Protein AF-A0A317W0X5-F1 (afdb_monomer)

Organism: NCBI:txid1450535

InterPro domains:
  IPR019339 CBF1-interacting co-repressor CIR, N-terminal domain [PF10197] (35-68)
  IPR019339 CBF1-interacting co-repressor CIR, N-terminal domain [SM01083] (35-71)
  IPR039875 Leukocyte receptor cluster member 1-like [PTHR22093] (26-297)

Radius of gyration: 48.38 Å; Cα contacts (8 Å, |Δi|>4): 59; chains: 1; bounding box: 95×123×148 Å

Mean predicted aligned error: 22.88 Å

Foldseek 3Di:
DDDDDDDDDDDDDDPDDDPPPPPPVVPPCPLQVDPPNCPHPVNVVVVVVVVVVVVVVVVVVVVVVVVLVVVQVVCVVVVHDRDDDDPDPPPPPPPPPVCPPPPDPPDDDPQDDDDPPADPVRSVVVVVVVVVVVVVVVCVVPVDPPDDPAPQADPVGDGDPDRDDPPDDPDPDPPVVVVVVVVVVVLVCLVVDDDPCCVLDDPDHPPDDHPVCPCVVPPPVVVQVVQADPVRDGDPCPVVVVVVVVLVVDPVSVVVVVVVVVVVVVVVVVVVVVVVVVVVVVVVVVVVVVVVVVVVVD

Solvent-accessible surface area (backbone atoms only — not comparable to full-atom values): 18967 Å² total; per-residue (Å²): 136,81,85,88,87,86,82,87,80,89,79,77,92,75,89,76,89,70,93,72,80,78,72,76,72,69,71,86,65,62,60,75,78,40,92,81,34,68,87,32,67,75,45,45,52,48,52,52,49,52,51,50,52,51,48,52,50,50,52,53,51,49,50,51,50,51,50,55,52,50,51,42,52,51,33,50,75,71,72,43,81,62,76,78,74,77,74,74,76,72,69,74,71,80,68,60,72,76,71,74,71,84,68,70,91,82,70,73,75,71,85,76,77,83,59,94,91,59,52,75,68,57,51,52,54,51,52,52,52,56,51,52,52,51,50,50,54,51,48,61,73,65,46,71,77,93,73,73,94,62,74,59,46,45,101,85,69,48,75,47,91,62,84,71,74,74,79,71,75,84,70,82,78,52,70,66,58,53,51,52,51,49,52,52,50,48,56,50,50,57,72,77,43,96,50,77,77,55,70,66,38,94,95,40,62,87,81,63,75,54,87,85,52,51,72,75,73,49,87,58,61,63,74,65,67,69,38,36,45,101,84,68,49,76,44,84,60,50,61,57,51,51,50,47,54,52,44,69,75,31,68,67,47,50,52,51,51,53,56,50,50,52,52,50,52,52,50,50,52,48,52,52,49,54,51,52,49,52,54,51,50,50,52,53,52,52,49,52,51,51,52,55,56,52,67,73,74,110

Secondary structure (DSSP, 8-state):
---------------------------S-GGGG-TT-TTSHHHHHHHHHHHHHHHHHHHHHHHHHHHHHHHHHHHHHTTPPPPPPPPPP-------------S--SS----PPPPTT--HHHHHHHHHHHHHHHHHHHHHHHS--S-----SB-TTS-B-SS------------HHHHHHHHHHHHHHHHHH---GGGTT-TT--TTSPPGGGGGGTS---HHHHTTB-TTS-B-TTHHHHHHHHHHHH-HHHHHHHHHHHHHHHHHHHHHHHHHHHHHHHHHHHHHHHHHHHHHTT-

Sequence (298 aa):
MTLPSSTCYPGSLTCLVLPGNLLFKMPLHLLGKKSWNVYNTGNIERVRRDEAQAKAREEEEERRMQEVDADRRIQILRGERPSTPPPPPSAPSASQPDRKAYTDDTGRSRKRRRLAGENDTDRDIRVARENAQSALVRREQQAPARSSDAPLHDSTGHIDLFPSEAKHKPVEKNAEAEKEAAEKRRGYEDQYTMRFSNAAGYRQPVGQAPWYSSSQREGIDLESALSKDVWGNEDPLRREREKARMNVNDPLAAMRKGVRQLKAVEQERKRWNDERNRELEALKMTEKRRSSHRSRRS

pLDDT: mean 76.01, std 17.61, range [35.66, 98.06]

Structure (mmCIF, N/CA/C/O backbone):
data_AF-A0A317W0X5-F1
#
_entry.id   AF-A0A317W0X5-F1
#
loop_
_atom_site.group_PDB
_atom_site.id
_atom_site.type_symbol
_atom_site.label_atom_id
_atom_site.label_alt_id
_atom_site.label_comp_id
_atom_site.label_asym_id
_atom_site.label_entity_id
_atom_site.label_seq_id
_atom_site.pdbx_PDB_ins_code
_atom_site.Cartn_x
_atom_site.Cartn_y
_atom_site.Cartn_z
_atom_site.occupancy
_atom_site.B_iso_or_equiv
_atom_site.auth_seq_id
_atom_site.auth_comp_id
_atom_site.auth_asym_id
_atom_site.auth_atom_id
_atom_site.pdbx_PDB_model_num
ATOM 1 N N . MET A 1 1 ? 30.293 85.132 -62.776 1.00 41.59 1 MET A N 1
ATOM 2 C CA . MET A 1 1 ? 29.858 84.933 -61.379 1.00 41.59 1 MET A CA 1
ATOM 3 C C . MET A 1 1 ? 29.507 83.463 -61.211 1.00 41.59 1 MET A C 1
ATOM 5 O O . MET A 1 1 ? 28.833 82.933 -62.080 1.00 41.59 1 MET A O 1
ATOM 9 N N . THR A 1 2 ? 30.037 82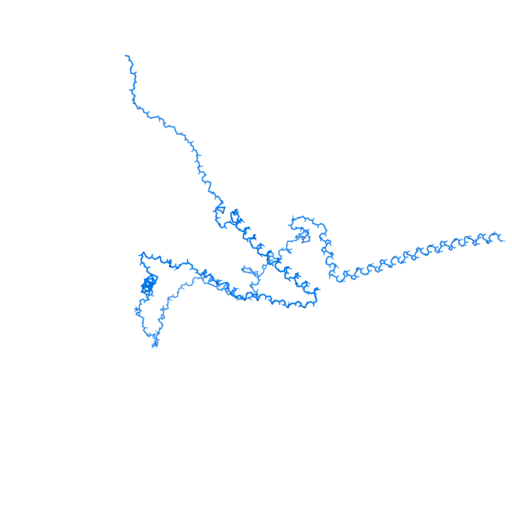.847 -60.149 1.00 40.81 2 THR A N 1
ATOM 10 C CA . THR A 1 2 ? 29.612 81.577 -59.519 1.00 40.81 2 THR A CA 1
ATOM 11 C C . THR A 1 2 ? 29.637 80.272 -60.340 1.00 40.81 2 THR A C 1
ATOM 13 O O . THR A 1 2 ? 28.702 79.947 -61.061 1.00 40.81 2 THR A O 1
ATOM 16 N N . LEU A 1 3 ? 30.683 79.469 -60.092 1.00 42.09 3 LEU A N 1
ATOM 17 C CA . LEU A 1 3 ? 30.584 78.010 -59.844 1.00 42.09 3 LEU A CA 1
ATOM 18 C C . LEU A 1 3 ? 29.619 77.758 -58.647 1.00 42.09 3 LEU A C 1
ATOM 20 O O . LEU A 1 3 ? 29.489 78.713 -57.872 1.00 42.09 3 LEU A O 1
ATOM 24 N N . PRO A 1 4 ? 29.002 76.565 -58.392 1.00 49.66 4 PRO A N 1
ATOM 25 C CA . PRO A 1 4 ? 29.644 75.232 -58.460 1.00 49.66 4 PRO A CA 1
ATOM 26 C C . PRO A 1 4 ? 28.743 73.988 -58.715 1.00 49.66 4 PRO A C 1
ATOM 28 O O . PRO A 1 4 ? 27.544 74.007 -58.475 1.00 49.66 4 PRO A O 1
ATOM 31 N N . SER A 1 5 ? 29.355 72.855 -59.086 1.00 35.66 5 SER A N 1
ATOM 32 C CA . SER A 1 5 ? 28.894 71.468 -58.809 1.00 35.66 5 SER A CA 1
ATOM 33 C C . SER A 1 5 ? 29.780 70.500 -59.604 1.00 35.66 5 SER A C 1
ATOM 35 O O . SER A 1 5 ? 30.094 70.804 -60.745 1.00 35.66 5 SER A O 1
ATOM 37 N N . SER A 1 6 ? 30.200 69.312 -59.184 1.00 44.75 6 SER A N 1
ATOM 38 C CA . SER A 1 6 ? 30.010 68.499 -57.986 1.00 44.75 6 SER A CA 1
ATOM 39 C C . SER A 1 6 ? 30.893 67.268 -58.238 1.00 44.75 6 SER A C 1
ATOM 41 O O . SER A 1 6 ? 30.554 66.496 -59.131 1.00 44.75 6 SER A O 1
ATOM 43 N N . THR A 1 7 ? 31.970 67.045 -57.484 1.00 38.75 7 THR A N 1
ATOM 44 C CA . THR A 1 7 ? 32.651 65.735 -57.448 1.00 38.75 7 THR A CA 1
ATOM 45 C C . THR A 1 7 ? 33.428 65.538 -56.144 1.00 38.75 7 THR A C 1
ATOM 47 O O . THR A 1 7 ? 34.300 66.338 -55.829 1.00 38.75 7 THR A O 1
ATOM 50 N N . CYS A 1 8 ? 33.114 64.416 -55.481 1.00 38.09 8 CYS A N 1
ATOM 51 C CA . CYS A 1 8 ? 33.928 63.586 -54.577 1.00 38.09 8 CYS A CA 1
ATOM 52 C C . CYS A 1 8 ? 34.496 64.213 -53.285 1.00 38.09 8 CYS A C 1
ATOM 54 O O . CYS A 1 8 ? 35.362 65.072 -53.328 1.00 38.09 8 CYS A O 1
ATOM 56 N N . TYR A 1 9 ? 34.104 63.695 -52.113 1.00 39.84 9 TYR A N 1
ATOM 57 C CA . TYR A 1 9 ? 34.775 62.566 -51.439 1.00 39.84 9 TYR A CA 1
ATOM 58 C C . TYR A 1 9 ? 33.931 62.074 -50.235 1.00 39.84 9 TYR A C 1
ATOM 60 O O . TYR A 1 9 ? 33.313 62.890 -49.550 1.00 39.84 9 TYR A O 1
ATOM 68 N N . PRO A 1 10 ? 33.861 60.752 -49.982 1.00 45.16 10 PRO A N 1
ATOM 69 C CA . PRO A 1 10 ? 33.102 60.164 -48.881 1.00 45.16 10 PRO A CA 1
ATOM 70 C C . PRO A 1 10 ? 33.723 60.472 -47.515 1.00 45.16 10 PRO A C 1
ATOM 72 O O . PRO A 1 10 ? 34.940 60.436 -47.330 1.00 45.16 10 PRO A O 1
ATOM 75 N N . GLY A 1 11 ? 32.839 60.771 -46.566 1.00 38.50 11 GLY A N 1
ATOM 76 C CA . GLY A 1 11 ? 33.162 61.183 -45.212 1.00 38.50 11 GLY A CA 1
ATOM 77 C C . GLY A 1 11 ? 33.837 60.111 -44.359 1.00 38.50 11 GLY A C 1
ATOM 78 O O . GLY A 1 11 ? 33.506 58.929 -44.404 1.00 38.50 11 GLY A O 1
ATOM 79 N N . SER A 1 12 ? 34.776 60.612 -43.560 1.00 39.78 12 SER A N 1
ATOM 80 C CA . SER A 1 12 ? 34.982 60.325 -42.138 1.00 39.78 12 SER A CA 1
ATOM 81 C C . SER A 1 12 ? 34.699 58.903 -41.644 1.00 39.78 12 SER A C 1
ATOM 83 O O . SER A 1 12 ? 33.561 58.516 -41.381 1.00 39.78 12 SER A O 1
ATOM 85 N N . LEU A 1 13 ? 35.794 58.209 -41.340 1.00 46.00 13 LEU A N 1
ATOM 86 C CA . LEU A 1 13 ? 35.872 57.171 -40.319 1.00 46.00 13 LEU A CA 1
ATOM 87 C C . LEU A 1 13 ? 35.365 57.718 -38.974 1.00 46.00 13 LEU A C 1
ATOM 89 O O . LEU A 1 13 ? 36.083 58.431 -38.275 1.00 46.00 13 LEU A O 1
ATOM 93 N N . THR A 1 14 ? 34.143 57.363 -38.587 1.00 43.97 14 THR A N 1
ATOM 94 C CA . THR A 1 14 ? 33.711 57.387 -37.188 1.00 43.97 14 THR A CA 1
ATOM 95 C C . THR A 1 14 ? 33.758 55.963 -36.645 1.00 43.97 14 THR A C 1
ATOM 97 O O . THR A 1 14 ? 32.881 55.137 -36.885 1.00 43.97 14 THR A O 1
ATOM 100 N N . CYS A 1 15 ? 34.822 55.669 -35.896 1.00 45.44 15 CYS A N 1
ATOM 101 C CA . CYS A 1 15 ? 34.888 54.512 -35.013 1.00 45.44 15 CYS A CA 1
ATOM 102 C C . CYS A 1 15 ? 33.872 54.695 -33.878 1.00 45.44 15 CYS A C 1
ATOM 104 O O . CYS A 1 15 ? 34.181 55.305 -32.857 1.00 45.44 15 CYS A O 1
ATOM 106 N N . LEU A 1 16 ? 32.663 54.160 -34.047 1.00 42.34 16 LEU A N 1
ATOM 107 C CA . LEU A 1 16 ? 31.755 53.902 -32.934 1.00 42.34 16 LEU A CA 1
ATOM 108 C C . LEU A 1 16 ? 31.897 52.443 -32.512 1.00 42.34 16 LEU A C 1
ATOM 110 O O . LEU A 1 16 ? 31.377 51.518 -33.130 1.00 42.34 16 LEU A O 1
ATOM 114 N N . VAL A 1 17 ? 32.648 52.275 -31.429 1.00 49.56 17 VAL A N 1
ATOM 115 C CA . VAL A 1 17 ? 32.714 51.064 -30.619 1.00 49.56 17 VAL A CA 1
ATOM 116 C C . VAL A 1 17 ? 31.312 50.781 -30.073 1.00 49.56 17 VAL A C 1
ATOM 118 O O . VAL A 1 17 ? 30.825 51.497 -29.202 1.00 49.56 17 VAL A O 1
ATOM 121 N N . LEU A 1 18 ? 30.668 49.726 -30.570 1.00 49.84 18 LEU A N 1
ATOM 122 C CA . LEU A 1 18 ? 29.518 49.100 -29.920 1.00 49.84 18 LEU A CA 1
ATOM 123 C C . LEU A 1 18 ? 29.938 47.702 -29.446 1.00 49.84 18 LEU A C 1
ATOM 125 O O . LEU A 1 18 ? 30.145 46.820 -30.281 1.00 49.84 18 LEU A O 1
ATOM 129 N N . PRO A 1 19 ? 30.053 47.454 -28.128 1.00 52.75 19 PRO A N 1
ATOM 130 C CA . PRO A 1 19 ? 30.243 46.114 -27.595 1.00 52.75 19 PRO A CA 1
ATOM 131 C C . PRO A 1 19 ? 28.882 45.411 -27.567 1.00 52.75 19 PRO A C 1
ATOM 133 O O . PRO A 1 19 ? 28.232 45.279 -26.535 1.00 52.75 19 PRO A O 1
ATOM 136 N N . GLY A 1 20 ? 28.410 45.000 -28.738 1.00 45.34 20 GLY A N 1
ATOM 137 C CA . GLY A 1 20 ? 27.194 44.214 -28.885 1.00 45.34 20 GLY A CA 1
ATOM 138 C C . GLY A 1 20 ? 27.529 42.734 -28.930 1.00 45.34 20 GLY A C 1
ATOM 139 O O . GLY A 1 20 ? 27.444 42.131 -29.994 1.00 45.34 20 GLY A O 1
ATOM 140 N N . ASN A 1 21 ? 27.912 42.145 -27.792 1.00 53.06 21 ASN A N 1
ATOM 141 C CA . ASN A 1 21 ? 27.836 40.696 -27.622 1.00 53.06 21 ASN A CA 1
ATOM 142 C C . ASN A 1 21 ? 26.383 40.292 -27.895 1.00 53.06 21 ASN A C 1
ATOM 144 O O . ASN A 1 21 ? 25.519 40.420 -27.024 1.00 53.06 21 ASN A O 1
ATOM 148 N N . LEU A 1 22 ? 26.105 39.822 -29.113 1.00 53.28 22 LEU A N 1
ATOM 149 C CA . LEU A 1 22 ? 24.917 39.044 -29.414 1.00 53.28 22 LEU A CA 1
ATOM 150 C C . LEU A 1 22 ? 25.026 37.771 -28.578 1.00 53.28 22 LEU A C 1
ATOM 152 O O . LEU A 1 22 ? 25.541 36.746 -29.017 1.00 53.28 22 LEU A O 1
ATOM 156 N N . LEU A 1 23 ? 24.552 37.867 -27.337 1.00 56.53 23 LEU A N 1
ATOM 157 C CA . LEU A 1 23 ? 24.115 36.746 -26.530 1.00 56.53 23 LEU A CA 1
ATOM 158 C C . LEU A 1 23 ? 23.039 36.031 -27.350 1.00 56.53 23 LEU A C 1
ATOM 160 O O . LEU A 1 23 ? 21.841 36.271 -27.196 1.00 56.53 23 LEU A O 1
ATOM 164 N N . PHE A 1 24 ? 23.470 35.126 -28.228 1.00 50.47 24 PHE A N 1
ATOM 165 C CA . PHE A 1 24 ? 22.681 33.966 -28.592 1.00 50.47 24 PHE A CA 1
ATOM 166 C C . PHE A 1 24 ? 22.434 33.246 -27.270 1.00 50.47 24 PHE A C 1
ATOM 168 O O . PHE A 1 24 ? 23.241 32.451 -26.794 1.00 50.47 24 PHE A O 1
ATOM 175 N N . LYS A 1 25 ? 21.338 33.626 -26.611 1.00 57.06 25 LYS A N 1
ATOM 176 C CA . LYS A 1 25 ? 20.810 32.972 -25.428 1.00 57.06 25 LYS A CA 1
ATOM 177 C C . LYS A 1 25 ? 20.451 31.571 -25.895 1.00 57.06 25 LYS A C 1
ATOM 179 O O . LYS A 1 25 ? 19.350 31.349 -26.397 1.00 57.06 25 LYS A O 1
ATOM 184 N N . MET A 1 26 ? 21.420 30.656 -25.838 1.00 62.78 26 MET A N 1
ATOM 185 C CA . MET A 1 26 ? 21.199 29.248 -26.122 1.00 62.78 26 MET A CA 1
ATOM 186 C C . MET A 1 26 ? 19.992 28.852 -25.277 1.00 62.78 26 MET A C 1
ATOM 188 O O . MET A 1 26 ? 20.053 29.016 -24.056 1.00 62.78 26 MET A O 1
ATOM 192 N N . PRO A 1 27 ? 18.859 28.449 -25.878 1.00 64.31 27 PRO A N 1
ATOM 193 C CA . PRO A 1 27 ? 17.682 28.115 -25.102 1.00 64.31 27 PRO A CA 1
ATOM 194 C C . PRO A 1 27 ? 18.041 26.915 -24.227 1.00 64.31 27 PRO A C 1
ATOM 196 O O . PRO A 1 27 ? 18.045 25.782 -24.696 1.00 64.31 27 PRO A O 1
ATOM 199 N N . LEU A 1 28 ? 18.357 27.185 -22.957 1.00 68.81 28 LEU A N 1
ATOM 200 C CA . LEU A 1 28 ? 18.796 26.214 -21.948 1.00 68.81 28 LEU A CA 1
ATOM 201 C C . LEU A 1 28 ? 17.769 25.097 -21.721 1.00 68.81 28 LEU A C 1
ATOM 203 O O . LEU A 1 28 ? 18.095 24.057 -21.161 1.00 68.81 28 LEU A O 1
ATOM 207 N N . HIS A 1 29 ? 16.535 25.272 -22.199 1.00 65.25 29 HIS A N 1
ATOM 208 C CA . HIS A 1 29 ? 15.471 24.294 -22.065 1.00 65.25 29 HIS A CA 1
ATOM 209 C C . HIS A 1 29 ? 15.050 23.714 -23.422 1.00 65.25 29 HIS A C 1
ATOM 211 O O . HIS A 1 29 ? 13.985 24.013 -23.965 1.00 65.25 29 HIS A O 1
ATOM 217 N N . LEU A 1 30 ? 15.898 22.841 -23.976 1.00 79.44 30 LEU A N 1
ATOM 218 C CA . LEU A 1 30 ? 15.584 22.072 -25.187 1.00 79.44 30 LEU A CA 1
ATOM 219 C C . LEU A 1 30 ? 14.401 21.116 -24.982 1.00 79.44 30 LEU A C 1
ATOM 221 O O . LEU A 1 30 ? 13.768 20.709 -25.952 1.00 79.44 30 LEU A O 1
ATOM 225 N N . LEU A 1 31 ? 14.103 20.745 -23.734 1.00 77.81 31 LEU A N 1
ATOM 226 C CA . LEU A 1 31 ? 13.105 19.734 -23.399 1.00 77.81 31 LEU A CA 1
ATOM 227 C C . LEU A 1 31 ? 11.681 20.163 -23.787 1.00 77.81 31 LEU A C 1
ATOM 229 O O . LEU A 1 31 ? 10.915 19.348 -24.287 1.00 77.81 31 LEU A O 1
ATOM 233 N N . GLY A 1 32 ? 11.350 21.454 -23.680 1.00 79.56 32 GLY A N 1
ATOM 234 C CA . GLY A 1 32 ? 10.031 21.981 -24.066 1.00 79.56 32 GLY A CA 1
ATOM 235 C C . GLY A 1 32 ? 9.693 21.818 -25.554 1.00 79.56 32 GLY A C 1
ATOM 236 O O . GLY A 1 32 ? 8.525 21.727 -25.910 1.00 79.56 32 GLY A O 1
ATOM 237 N N . LYS A 1 33 ? 10.708 21.728 -26.423 1.00 82.56 33 LYS A N 1
ATOM 238 C CA . LYS A 1 33 ? 10.541 21.611 -27.883 1.00 82.56 33 LYS A CA 1
ATOM 239 C C . LYS A 1 33 ? 10.516 20.162 -28.375 1.00 82.56 33 LYS A C 1
ATOM 241 O O . LYS A 1 33 ? 10.350 19.924 -29.568 1.00 82.56 33 LYS A O 1
ATOM 246 N N . LYS A 1 34 ? 10.728 19.186 -27.487 1.00 85.62 34 LYS A N 1
ATOM 247 C CA . LYS A 1 34 ? 10.776 17.767 -27.851 1.00 85.62 34 LYS A CA 1
ATOM 248 C C . LYS A 1 34 ? 9.371 17.177 -27.819 1.00 85.62 34 LYS A C 1
ATOM 250 O O . LYS A 1 34 ? 8.634 17.344 -26.853 1.00 85.62 34 LYS A O 1
ATOM 255 N N . SER A 1 35 ? 9.023 16.444 -28.871 1.00 84.12 35 SER A N 1
ATOM 256 C CA . SER A 1 35 ? 7.709 15.815 -29.049 1.00 84.12 35 SER A CA 1
ATOM 257 C C . SER A 1 35 ? 7.411 14.696 -28.051 1.00 84.12 35 SER A C 1
ATOM 259 O O . SER A 1 35 ? 6.250 14.356 -27.871 1.00 84.12 35 SER A O 1
ATOM 261 N N . TRP A 1 36 ? 8.424 14.139 -27.388 1.00 87.88 36 TRP A N 1
ATOM 262 C CA . TRP A 1 36 ? 8.273 13.120 -26.345 1.00 87.88 36 TRP A CA 1
ATOM 263 C C . TRP A 1 36 ? 8.204 13.703 -24.930 1.00 87.88 36 TRP A C 1
ATOM 265 O O . TRP A 1 36 ? 8.010 12.957 -23.976 1.00 87.88 36 TRP A O 1
ATOM 275 N N . ASN A 1 37 ? 8.382 15.019 -24.762 1.00 88.56 37 ASN A N 1
ATOM 276 C CA . ASN A 1 37 ? 8.339 15.621 -23.437 1.00 88.56 37 ASN A CA 1
ATOM 277 C C . ASN A 1 37 ? 6.924 15.511 -22.859 1.00 88.56 37 ASN A C 1
ATOM 279 O O . ASN A 1 37 ? 5.985 16.110 -23.383 1.00 88.56 37 ASN A O 1
ATOM 283 N N . VAL A 1 38 ? 6.794 14.766 -21.766 1.00 90.06 38 VAL A N 1
ATOM 284 C CA . VAL A 1 38 ? 5.533 14.521 -21.055 1.00 90.06 38 VAL A CA 1
ATOM 285 C C . VAL A 1 38 ? 4.865 15.829 -20.630 1.00 90.06 38 VAL A C 1
ATOM 287 O O . VAL A 1 38 ? 3.648 15.939 -20.693 1.00 90.06 38 VAL A O 1
ATOM 290 N N . TYR A 1 39 ? 5.655 16.850 -20.288 1.00 88.12 39 TYR A N 1
ATOM 291 C CA . TYR A 1 39 ? 5.151 18.147 -19.827 1.00 88.12 39 TYR A CA 1
ATOM 292 C C . TYR A 1 39 ? 4.679 19.080 -20.950 1.00 88.12 39 TYR A C 1
ATOM 294 O O . TYR A 1 39 ? 4.259 20.203 -20.682 1.00 88.12 39 TYR A O 1
ATOM 302 N N . ASN A 1 40 ? 4.764 18.660 -22.215 1.00 91.50 40 ASN A N 1
ATOM 303 C CA . ASN A 1 40 ? 4.206 19.433 -23.317 1.00 91.50 40 ASN A CA 1
ATOM 304 C C . ASN A 1 40 ? 2.672 19.353 -23.277 1.00 91.50 40 ASN A C 1
ATOM 306 O O . ASN A 1 40 ? 2.118 18.255 -23.211 1.00 91.50 40 ASN A O 1
ATOM 310 N N . THR A 1 41 ? 1.988 20.494 -23.375 1.00 91.00 41 THR A N 1
ATOM 311 C CA . THR A 1 41 ? 0.518 20.580 -23.350 1.00 91.00 41 THR A CA 1
ATOM 312 C C . THR A 1 41 ? -0.127 19.638 -24.365 1.00 91.00 41 THR A C 1
ATOM 314 O O . THR A 1 41 ? -1.052 18.910 -24.022 1.00 91.00 41 THR A O 1
ATOM 317 N N . GLY A 1 42 ? 0.441 19.533 -25.571 1.00 91.12 42 GLY A N 1
ATOM 318 C CA . GLY A 1 42 ? -0.064 18.625 -26.604 1.00 91.12 42 GLY A CA 1
ATOM 319 C C . GLY A 1 42 ? 0.076 17.133 -26.267 1.00 91.12 42 GLY A C 1
ATOM 320 O O . GLY A 1 42 ? -0.687 16.321 -26.783 1.00 91.12 42 GLY A O 1
ATOM 321 N N . ASN A 1 43 ? 1.019 16.745 -25.404 1.00 90.81 43 ASN A N 1
ATOM 322 C CA . ASN A 1 43 ? 1.135 15.363 -24.925 1.00 90.81 43 ASN A CA 1
ATOM 323 C C . ASN A 1 43 ? 0.189 15.099 -23.755 1.00 90.81 43 ASN A C 1
ATOM 325 O O . ASN A 1 43 ? -0.463 14.060 -23.733 1.00 90.81 43 ASN A O 1
ATOM 329 N N . ILE A 1 44 ? 0.058 16.064 -22.844 1.00 93.06 44 ILE A N 1
ATOM 330 C CA . ILE A 1 44 ? -0.900 16.010 -21.734 1.00 93.06 44 ILE A CA 1
ATOM 331 C C . ILE A 1 44 ? -2.332 15.860 -22.273 1.00 93.06 44 ILE A C 1
ATOM 333 O O . ILE A 1 44 ? -3.098 15.043 -21.774 1.00 93.06 44 ILE A O 1
ATOM 337 N N . GLU A 1 45 ? -2.692 16.582 -23.336 1.00 94.88 45 GLU A N 1
ATOM 338 C CA . GLU A 1 45 ? -4.010 16.474 -23.976 1.00 94.88 45 GLU A CA 1
ATOM 339 C C . GLU A 1 45 ? -4.261 15.115 -24.646 1.00 94.88 45 GLU A C 1
ATOM 341 O O . GLU A 1 45 ? -5.396 14.634 -24.645 1.00 94.88 45 GLU A O 1
ATOM 346 N N . ARG A 1 46 ? -3.226 14.481 -25.214 1.00 94.75 46 ARG A N 1
ATOM 347 C CA . ARG A 1 46 ? -3.338 13.121 -25.771 1.00 94.75 46 ARG A CA 1
ATOM 348 C C . ARG A 1 46 ? -3.583 12.107 -24.668 1.00 94.75 46 ARG A C 1
ATOM 350 O O . ARG A 1 46 ? -4.553 11.369 -24.758 1.00 94.75 46 ARG A O 1
ATOM 357 N N . VAL A 1 47 ? -2.777 12.157 -23.609 1.00 96.19 47 VAL A N 1
ATOM 358 C CA . VAL A 1 47 ? -2.947 11.295 -22.435 1.00 96.19 47 VAL A CA 1
ATOM 359 C C . VAL A 1 47 ? -4.341 11.482 -21.844 1.00 96.19 47 VAL A C 1
ATOM 361 O O . VAL A 1 47 ? -5.050 10.507 -21.659 1.00 96.19 47 VAL A O 1
ATOM 364 N N . ARG A 1 48 ? -4.807 12.725 -21.681 1.00 96.75 48 ARG A N 1
ATOM 365 C CA . ARG A 1 48 ? -6.159 13.007 -21.183 1.00 96.75 48 ARG A CA 1
ATOM 366 C C . ARG A 1 48 ? -7.264 12.461 -22.091 1.00 96.75 48 ARG A C 1
ATOM 368 O O . ARG A 1 48 ? -8.298 12.027 -21.592 1.00 96.75 48 ARG A O 1
ATOM 375 N N . ARG A 1 49 ? -7.089 12.502 -23.417 1.00 96.25 49 ARG A N 1
ATOM 376 C CA . ARG A 1 49 ? -8.041 11.903 -24.368 1.00 96.25 49 ARG A CA 1
ATOM 377 C C . ARG A 1 49 ? -8.044 10.381 -24.242 1.00 96.25 49 ARG A C 1
ATOM 379 O O . ARG A 1 49 ? -9.123 9.800 -24.224 1.00 96.25 49 ARG A O 1
ATOM 386 N N . ASP A 1 50 ? -6.874 9.764 -24.145 1.00 96.81 50 ASP A N 1
ATOM 387 C CA . ASP A 1 50 ? -6.733 8.312 -24.029 1.00 96.81 50 ASP A CA 1
ATOM 388 C C . ASP A 1 50 ? -7.292 7.816 -22.686 1.00 96.81 50 ASP A C 1
ATOM 390 O O . ASP A 1 50 ? -8.050 6.851 -22.654 1.00 96.81 50 ASP A O 1
ATOM 394 N N . GLU A 1 51 ? -7.022 8.536 -21.594 1.00 95.44 51 GLU A N 1
ATOM 395 C CA . GLU A 1 51 ? -7.606 8.307 -20.269 1.00 95.44 51 GLU A CA 1
ATOM 396 C C . GLU A 1 51 ? -9.127 8.478 -20.287 1.00 95.44 51 GLU A C 1
ATOM 398 O O . GLU A 1 51 ? -9.842 7.637 -19.753 1.00 95.44 51 GLU A O 1
ATOM 403 N N . ALA A 1 52 ? -9.650 9.524 -20.936 1.00 96.00 52 ALA A N 1
ATOM 404 C CA . ALA A 1 52 ? -11.092 9.723 -21.063 1.00 96.00 52 ALA A CA 1
ATOM 405 C C . ALA A 1 52 ? -11.760 8.617 -21.895 1.00 96.00 52 ALA A C 1
ATOM 407 O O . ALA A 1 52 ? -12.859 8.182 -21.563 1.00 96.00 52 ALA A O 1
ATOM 408 N N . GLN A 1 53 ? -11.104 8.137 -22.955 1.00 94.25 53 GLN A N 1
ATOM 409 C CA . GLN A 1 53 ? -11.592 7.008 -23.750 1.00 94.25 53 GLN A CA 1
ATOM 410 C C . GLN A 1 53 ? -11.542 5.693 -22.972 1.00 94.25 53 GLN A C 1
ATOM 412 O O . GLN A 1 53 ? -12.478 4.902 -23.067 1.00 94.25 53 GLN A O 1
ATOM 417 N N . ALA A 1 54 ? -10.476 5.456 -22.207 1.00 93.56 54 ALA A N 1
ATOM 418 C CA . ALA A 1 54 ? -10.361 4.289 -21.341 1.00 93.56 54 ALA A CA 1
ATOM 419 C C . ALA A 1 54 ? -11.453 4.305 -20.265 1.00 93.56 54 ALA A C 1
ATOM 421 O O . ALA A 1 54 ? -12.180 3.327 -20.119 1.00 93.56 54 ALA A O 1
ATOM 422 N N . LYS A 1 55 ? -11.644 5.453 -19.609 1.00 94.38 55 LYS A N 1
ATOM 423 C CA . LYS A 1 55 ? -12.675 5.638 -18.591 1.00 94.38 55 LYS A CA 1
ATOM 424 C C . LYS A 1 55 ? -14.089 5.469 -19.149 1.00 94.38 55 LYS A C 1
ATOM 426 O O . LYS A 1 55 ? -14.905 4.812 -18.524 1.00 94.38 55 LYS A O 1
ATOM 431 N N . ALA A 1 56 ? -14.381 6.006 -20.336 1.00 94.88 56 ALA A N 1
ATOM 432 C CA . ALA A 1 56 ? -15.693 5.839 -20.964 1.00 94.88 56 ALA A CA 1
ATOM 433 C C . ALA A 1 56 ? -16.015 4.362 -21.259 1.00 94.88 56 ALA A C 1
ATOM 435 O O . ALA A 1 56 ? -17.150 3.932 -21.077 1.00 94.88 56 ALA A O 1
ATOM 436 N N . ARG A 1 57 ? -15.017 3.572 -21.676 1.00 92.88 57 ARG A N 1
ATOM 437 C CA . ARG A 1 57 ? -15.183 2.124 -21.888 1.00 92.88 57 ARG A CA 1
ATOM 438 C C . ARG A 1 57 ? -15.431 1.382 -20.579 1.00 92.88 57 ARG A C 1
ATOM 440 O O . ARG A 1 57 ? -16.319 0.541 -20.530 1.00 92.88 57 ARG A O 1
ATOM 447 N N . GLU A 1 58 ? -14.679 1.717 -19.535 1.00 90.25 58 GLU A N 1
ATOM 448 C CA . GLU A 1 58 ? -14.859 1.137 -18.202 1.00 90.25 58 GLU A CA 1
ATOM 449 C C . GLU A 1 58 ? -16.246 1.474 -17.631 1.00 90.25 58 GLU A C 1
ATOM 451 O O . GLU A 1 58 ? -16.951 0.580 -17.178 1.00 90.25 58 GLU A O 1
ATOM 456 N N . GLU A 1 59 ? -16.705 2.724 -17.759 1.00 93.00 59 GLU A N 1
ATOM 457 C CA . GLU A 1 59 ? -18.053 3.140 -17.348 1.00 93.00 59 GLU A CA 1
ATOM 458 C C . GLU A 1 59 ? -19.152 2.385 -18.131 1.00 93.00 59 GLU A C 1
ATOM 460 O O . GLU A 1 59 ? -20.157 1.972 -17.552 1.00 93.00 59 GLU A O 1
ATOM 465 N N . GLU A 1 60 ? -18.984 2.153 -19.438 1.00 93.25 60 GLU A N 1
ATOM 466 C CA . GLU A 1 60 ? -19.913 1.324 -20.225 1.00 93.25 60 GLU A CA 1
ATOM 467 C C . GLU A 1 60 ? -19.932 -0.143 -19.762 1.00 93.25 60 GLU A C 1
ATOM 469 O O . GLU A 1 60 ? -21.003 -0.752 -19.684 1.00 93.25 60 GLU A O 1
ATOM 474 N N . GLU A 1 61 ? -18.773 -0.716 -19.434 1.00 92.31 61 GLU A N 1
ATOM 475 C CA . GLU A 1 61 ? -18.655 -2.075 -18.898 1.00 92.31 61 GLU A CA 1
ATOM 476 C C . GLU A 1 61 ? -19.273 -2.191 -17.498 1.00 92.31 61 GLU A C 1
ATOM 478 O O . GLU A 1 61 ? -20.025 -3.132 -17.237 1.00 92.31 61 GLU A O 1
ATOM 483 N N . GLU A 1 62 ? -19.047 -1.211 -16.621 1.00 92.50 62 GLU A N 1
ATOM 484 C CA . GLU A 1 62 ? -19.675 -1.134 -15.301 1.00 92.50 62 GLU A CA 1
ATOM 485 C C . GLU A 1 62 ? -21.194 -1.044 -15.398 1.00 92.50 62 GLU A C 1
ATOM 487 O O . GLU A 1 62 ? -21.899 -1.743 -14.668 1.00 92.50 62 GLU A O 1
ATOM 492 N N . ARG A 1 63 ? -21.719 -0.232 -16.323 1.00 95.50 63 ARG A N 1
ATOM 493 C CA . ARG A 1 63 ? -23.166 -0.152 -16.563 1.00 95.50 63 ARG A CA 1
ATOM 494 C C . ARG A 1 63 ? -23.732 -1.496 -17.005 1.00 95.50 63 ARG A C 1
ATOM 496 O O . ARG A 1 63 ? -24.747 -1.923 -16.462 1.00 95.50 63 ARG A O 1
ATOM 503 N N . ARG A 1 64 ? -23.044 -2.206 -17.905 1.00 93.75 64 ARG A N 1
ATOM 504 C CA . ARG A 1 64 ? -23.438 -3.565 -18.315 1.00 93.75 64 ARG A CA 1
ATOM 505 C C . ARG A 1 64 ? -23.411 -4.549 -17.146 1.00 93.75 64 ARG A C 1
ATOM 507 O O . ARG A 1 64 ? -24.330 -5.349 -17.010 1.00 93.75 64 ARG A O 1
ATOM 514 N N . MET A 1 65 ? -22.392 -4.493 -16.289 1.00 87.19 65 MET A N 1
ATOM 515 C CA . MET A 1 65 ? -22.317 -5.352 -15.100 1.00 87.19 65 MET A CA 1
ATOM 516 C C . MET A 1 65 ? -23.460 -5.062 -14.120 1.00 87.19 65 MET A C 1
ATOM 518 O O . MET A 1 65 ? -24.080 -5.995 -13.611 1.00 87.19 65 MET A O 1
ATOM 522 N N . GLN A 1 66 ? -23.788 -3.785 -13.904 1.00 94.19 66 GLN A N 1
ATOM 523 C CA . GLN A 1 66 ? -24.907 -3.378 -13.054 1.00 94.19 66 GLN A CA 1
ATOM 524 C C . GLN A 1 66 ? -26.256 -3.844 -13.608 1.00 94.19 66 GLN A C 1
ATOM 526 O O . GLN A 1 66 ? -27.093 -4.297 -12.831 1.00 94.19 66 GLN A O 1
ATOM 531 N N . GLU A 1 67 ? -26.467 -3.763 -14.924 1.00 94.50 67 GLU A N 1
ATOM 532 C CA . GLU A 1 67 ? -27.676 -4.268 -15.588 1.00 94.50 67 GLU A CA 1
ATOM 533 C C . GLU A 1 67 ? -27.815 -5.785 -15.406 1.00 94.50 67 GLU A C 1
ATOM 535 O O . GLU A 1 67 ? -28.860 -6.253 -14.963 1.00 94.50 67 GLU A O 1
ATOM 540 N N . VAL A 1 68 ? -26.740 -6.549 -15.623 1.00 92.88 68 VAL A N 1
ATOM 541 C CA . VAL A 1 68 ? -26.733 -8.008 -15.411 1.00 92.88 68 VAL A CA 1
ATOM 542 C C . VAL A 1 68 ? -27.033 -8.372 -13.952 1.00 92.88 68 VAL A C 1
ATOM 544 O O . VAL A 1 68 ? -27.802 -9.300 -13.680 1.00 92.88 68 VAL A O 1
ATOM 547 N N . ASP A 1 69 ? -26.456 -7.643 -12.997 1.00 91.19 69 ASP A N 1
ATOM 548 C CA . ASP A 1 69 ? -26.721 -7.856 -11.574 1.00 91.19 69 ASP A CA 1
ATOM 549 C C . ASP A 1 69 ? -28.146 -7.442 -11.179 1.00 91.19 69 ASP A C 1
ATOM 551 O O . ASP A 1 69 ? -28.778 -8.111 -10.353 1.00 91.19 69 ASP A O 1
ATOM 555 N N . ALA A 1 70 ? -28.678 -6.368 -11.766 1.00 93.19 70 ALA A N 1
ATOM 556 C CA . ALA A 1 70 ? -30.060 -5.943 -11.575 1.00 93.19 70 ALA A CA 1
ATOM 557 C C . ALA A 1 70 ? -31.037 -6.994 -12.119 1.00 93.19 70 ALA A C 1
ATOM 559 O O . ALA A 1 70 ? -31.947 -7.406 -11.398 1.00 93.19 70 ALA A O 1
ATOM 560 N N . ASP A 1 71 ? -30.801 -7.507 -13.324 1.00 92.00 71 ASP A N 1
ATOM 561 C CA . ASP A 1 71 ? -31.600 -8.572 -13.930 1.00 92.00 71 ASP A CA 1
ATOM 562 C C . ASP A 1 71 ? -31.560 -9.850 -13.094 1.00 92.00 71 ASP A C 1
ATOM 564 O O . ASP A 1 71 ? -32.599 -10.466 -12.837 1.00 92.00 71 ASP A O 1
ATOM 568 N N . ARG A 1 72 ? -30.383 -10.215 -12.574 1.00 88.94 72 ARG A N 1
ATOM 569 C CA . ARG A 1 72 ? -30.242 -11.337 -11.638 1.00 88.94 72 ARG A CA 1
ATOM 570 C C . ARG A 1 72 ? -31.086 -11.128 -10.381 1.00 88.94 72 ARG A C 1
ATOM 572 O O . ARG A 1 72 ? -31.746 -12.062 -9.926 1.00 88.94 72 ARG A O 1
ATOM 579 N N . ARG A 1 73 ? -31.078 -9.922 -9.804 1.00 91.25 73 ARG A N 1
ATOM 580 C CA . ARG A 1 73 ? -31.906 -9.596 -8.629 1.00 91.25 73 ARG A CA 1
ATOM 581 C C . ARG A 1 73 ? -33.393 -9.706 -8.953 1.00 91.25 73 ARG A C 1
ATOM 583 O O . ARG A 1 73 ? -34.142 -10.255 -8.150 1.00 91.25 73 ARG A O 1
ATOM 590 N N . ILE A 1 74 ? -33.810 -9.247 -10.130 1.00 93.44 74 ILE A N 1
ATOM 591 C CA . ILE A 1 74 ? -35.197 -9.360 -10.586 1.00 93.44 74 ILE A CA 1
ATOM 592 C C . ILE A 1 74 ? -35.598 -10.836 -10.766 1.00 93.44 74 ILE A C 1
ATOM 594 O O . ILE A 1 74 ? -36.688 -11.208 -10.340 1.00 93.44 74 ILE A O 1
ATOM 598 N N . GLN A 1 75 ? -34.736 -11.691 -11.330 1.00 91.31 75 GLN A N 1
ATOM 599 C CA . GLN A 1 75 ? -34.998 -13.135 -11.473 1.00 91.31 75 GLN A CA 1
ATOM 600 C C . GLN A 1 75 ? -35.213 -13.821 -10.117 1.00 91.31 75 GLN A C 1
ATOM 602 O O . GLN A 1 75 ? -36.187 -14.553 -9.947 1.00 91.31 75 GLN A O 1
ATOM 607 N N . ILE A 1 76 ? -34.369 -13.510 -9.125 1.00 89.50 76 ILE A N 1
ATOM 608 C CA . ILE A 1 76 ? -34.521 -14.027 -7.755 1.00 89.50 76 ILE A CA 1
ATOM 609 C C . ILE A 1 76 ? -35.866 -13.591 -7.161 1.00 89.50 76 ILE A C 1
ATOM 611 O O . ILE A 1 76 ? -36.578 -14.409 -6.581 1.00 89.50 76 ILE A O 1
ATOM 615 N N . LEU A 1 77 ? -36.240 -12.316 -7.328 1.00 91.81 77 LEU A N 1
ATOM 616 C CA . LEU A 1 77 ? -37.524 -11.793 -6.846 1.00 91.81 77 LEU A CA 1
ATOM 617 C C . LEU A 1 77 ? -38.730 -12.428 -7.551 1.00 91.81 77 LEU A C 1
ATOM 619 O O . LEU A 1 77 ? -39.790 -12.552 -6.944 1.00 91.81 77 LEU A O 1
ATOM 623 N N . ARG A 1 78 ? -38.574 -12.859 -8.807 1.00 92.75 78 ARG A N 1
ATOM 624 C CA . ARG A 1 78 ? -39.593 -13.607 -9.560 1.00 92.75 78 ARG A CA 1
ATOM 625 C C . ARG A 1 78 ? -39.682 -15.087 -9.169 1.00 92.75 78 ARG A C 1
ATOM 627 O O . ARG A 1 78 ? -40.553 -15.784 -9.676 1.00 92.75 78 ARG A O 1
ATOM 634 N N . GLY A 1 79 ? -38.826 -15.568 -8.264 1.00 89.38 79 GLY A N 1
ATOM 635 C CA . GLY A 1 79 ? -38.785 -16.973 -7.849 1.00 89.38 79 GLY A CA 1
ATOM 636 C C . GLY A 1 79 ? -38.082 -17.897 -8.848 1.00 89.38 79 GLY A C 1
ATOM 637 O O . GLY A 1 79 ? -38.124 -19.115 -8.685 1.00 89.38 79 GLY A O 1
ATOM 638 N N . GLU A 1 80 ? -37.416 -17.341 -9.863 1.00 88.31 80 GLU A N 1
ATOM 639 C CA . GLU A 1 80 ? -36.595 -18.094 -10.809 1.00 88.31 80 GLU A CA 1
ATOM 640 C C . GLU A 1 80 ? -35.179 -18.281 -10.242 1.00 88.31 80 GLU A C 1
ATOM 642 O O . GLU A 1 80 ? -34.600 -17.377 -9.632 1.00 88.31 80 GLU A O 1
ATOM 647 N N . ARG A 1 81 ? -34.587 -19.467 -10.435 1.00 82.62 81 ARG A N 1
ATOM 648 C CA . ARG A 1 81 ? -33.192 -19.710 -10.045 1.00 82.62 81 ARG A CA 1
ATOM 649 C C . ARG A 1 81 ? -32.278 -18.993 -11.048 1.00 82.62 81 ARG A C 1
ATOM 651 O O . ARG A 1 81 ? -32.287 -19.389 -12.214 1.00 82.62 81 ARG A O 1
ATOM 658 N N . PRO A 1 82 ? -31.465 -18.004 -10.630 1.00 78.38 82 PRO A N 1
ATOM 659 C CA . PRO A 1 82 ? -30.603 -17.283 -11.558 1.00 78.38 82 PRO A CA 1
ATOM 660 C C . PRO A 1 82 ? -29.602 -18.243 -12.205 1.00 78.38 82 PRO A C 1
ATOM 662 O O . PRO A 1 82 ? -29.028 -19.103 -11.526 1.00 78.38 82 PRO A O 1
ATOM 665 N N . SER A 1 83 ? -29.386 -18.098 -13.515 1.00 74.19 83 SER A N 1
ATOM 666 C CA . SER A 1 83 ? -28.393 -18.896 -14.237 1.00 74.19 83 SER A CA 1
ATOM 667 C C . SER A 1 83 ? -27.009 -18.691 -13.620 1.00 74.19 83 SER A C 1
ATOM 669 O O . SER A 1 83 ? -26.612 -17.549 -13.361 1.00 74.19 83 SER A O 1
ATOM 671 N N . THR A 1 84 ? -26.272 -19.783 -13.397 1.00 74.50 84 THR A N 1
ATOM 672 C CA . THR A 1 84 ? -24.886 -19.741 -12.911 1.00 74.50 84 THR A CA 1
ATOM 673 C C . THR A 1 84 ? -24.088 -18.742 -13.753 1.00 74.50 84 THR A C 1
ATOM 675 O O . THR A 1 84 ? -24.164 -18.832 -14.982 1.00 74.50 84 THR A O 1
ATOM 678 N N . PRO A 1 85 ? -23.366 -17.780 -13.141 1.00 69.94 85 PRO A N 1
ATOM 679 C CA . PRO A 1 85 ? -22.560 -16.837 -13.903 1.00 69.94 85 PRO A CA 1
ATOM 680 C C . PRO A 1 85 ? -21.647 -17.594 -14.868 1.00 69.94 85 PRO A C 1
ATOM 682 O O . PRO A 1 85 ? -21.092 -18.627 -14.469 1.00 69.94 85 PRO A O 1
ATOM 685 N N . PRO A 1 86 ? -21.463 -17.097 -16.106 1.00 66.56 86 PRO A N 1
ATOM 686 C CA . PRO A 1 86 ? -20.388 -17.605 -16.936 1.00 66.56 86 PRO A CA 1
ATOM 687 C C . PRO A 1 86 ? -19.089 -17.504 -16.122 1.00 66.56 86 PRO A C 1
ATOM 689 O O . PRO A 1 86 ? -18.906 -16.515 -15.399 1.00 66.56 86 PRO A O 1
ATOM 692 N N . PRO A 1 87 ? -18.220 -18.531 -16.164 1.00 69.50 87 PRO A N 1
ATOM 693 C CA . PRO A 1 87 ? -16.934 -18.457 -15.487 1.00 69.50 87 PRO A CA 1
ATOM 694 C C . PRO A 1 87 ? -16.236 -17.160 -15.915 1.00 69.50 87 PRO A C 1
ATOM 696 O O . PRO A 1 87 ? -16.421 -16.743 -17.067 1.00 69.50 87 PRO A O 1
ATOM 699 N N . PRO A 1 88 ? -15.473 -16.505 -15.014 1.00 68.25 88 PRO A N 1
ATOM 700 C CA . PRO A 1 88 ? -14.725 -15.309 -15.382 1.00 68.25 88 PRO A CA 1
ATOM 701 C C . PRO A 1 88 ? -13.989 -15.606 -16.689 1.00 68.25 88 PRO A C 1
ATOM 703 O O . PRO A 1 88 ? -13.476 -16.730 -16.815 1.00 68.25 88 PRO A O 1
ATOM 706 N N . PRO A 1 89 ? -13.982 -14.672 -17.668 1.00 62.00 89 PRO A N 1
ATOM 707 C CA . PRO A 1 89 ? -13.251 -14.892 -18.906 1.00 62.00 89 PRO A CA 1
ATOM 708 C C . PRO A 1 89 ? -11.871 -15.356 -18.480 1.00 62.00 89 PRO A C 1
ATOM 710 O O . PRO A 1 89 ? -11.239 -14.680 -17.665 1.00 62.00 89 PRO A O 1
ATOM 713 N N . SER A 1 90 ? -11.493 -1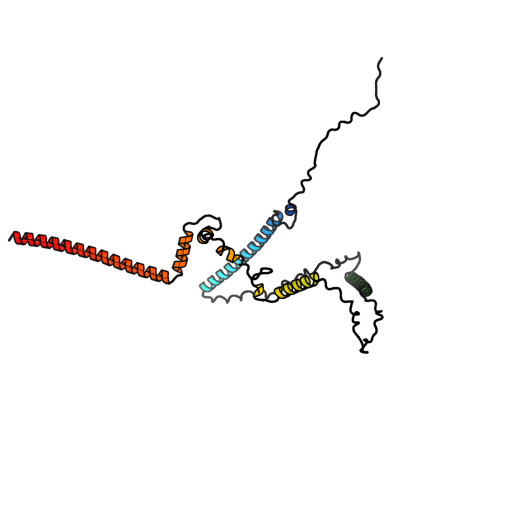6.573 -18.895 1.00 53.16 90 SER A N 1
ATOM 714 C CA . SER A 1 90 ? -10.225 -17.170 -18.500 1.00 53.16 90 SER A CA 1
ATOM 715 C C . SER A 1 90 ? -9.189 -16.092 -18.734 1.00 53.16 90 SER A C 1
ATOM 717 O O . SER A 1 90 ? -9.054 -15.664 -19.884 1.00 53.16 90 SER A O 1
ATOM 719 N N . ALA A 1 91 ? -8.604 -15.572 -17.638 1.00 50.19 91 ALA A N 1
ATOM 720 C CA . ALA A 1 91 ? -7.640 -14.476 -17.677 1.00 50.19 91 ALA A CA 1
ATOM 721 C C . ALA A 1 91 ? -6.768 -14.765 -18.878 1.00 50.19 91 ALA A C 1
ATOM 723 O O . ALA A 1 91 ? -6.308 -15.912 -18.904 1.00 50.19 91 ALA A O 1
ATOM 724 N N . PRO A 1 92 ? -6.684 -13.860 -19.883 1.00 47.94 92 PRO A N 1
ATOM 725 C CA . PRO A 1 92 ? -6.161 -14.202 -21.193 1.00 47.94 92 PRO A CA 1
ATOM 726 C C . PRO A 1 92 ? -4.899 -14.981 -20.917 1.00 47.94 92 PRO A C 1
ATOM 728 O O . PRO A 1 92 ? -3.943 -14.418 -20.374 1.00 47.94 92 PRO A O 1
ATOM 731 N N . SER A 1 93 ? -4.969 -16.308 -21.133 1.00 41.72 93 SER A N 1
ATOM 732 C CA . SER A 1 93 ? -3.813 -17.182 -21.005 1.00 41.72 93 SER A CA 1
ATOM 733 C C . SER A 1 93 ? -2.775 -16.405 -21.749 1.00 41.72 93 SER A C 1
ATOM 735 O O . SER A 1 93 ? -3.115 -16.024 -22.867 1.00 41.72 93 SER A O 1
ATOM 737 N N . ALA A 1 94 ? -1.671 -16.030 -21.103 1.00 40.84 94 ALA A N 1
ATOM 738 C CA . ALA A 1 94 ? -0.693 -15.126 -21.671 1.00 40.84 94 ALA A CA 1
ATOM 739 C C . ALA A 1 94 ? -0.183 -15.721 -22.993 1.00 40.84 94 ALA A C 1
ATOM 741 O O . ALA A 1 94 ? 0.906 -16.278 -23.074 1.00 40.84 94 ALA A O 1
ATOM 742 N N . SER A 1 95 ? -0.978 -15.587 -24.055 1.00 40.81 95 SER A N 1
ATOM 743 C CA . SER A 1 95 ? -0.585 -15.324 -25.400 1.00 40.81 95 SER A CA 1
ATOM 744 C C . SER A 1 95 ? 0.173 -14.049 -25.178 1.00 40.81 95 SER A C 1
ATOM 746 O O . SER A 1 95 ? -0.407 -12.962 -25.074 1.00 40.81 95 SER A O 1
ATOM 748 N N . GLN A 1 96 ? 1.463 -14.268 -24.893 1.00 41.06 96 GLN A N 1
ATOM 749 C CA . GLN A 1 96 ? 2.556 -13.351 -25.104 1.00 41.06 96 GLN A CA 1
ATOM 750 C C . GLN A 1 96 ? 1.999 -12.286 -26.030 1.00 41.06 96 GLN A C 1
ATOM 752 O O . GLN A 1 96 ? 1.594 -12.684 -27.129 1.00 41.06 96 GLN A O 1
ATOM 757 N N . PRO A 1 97 ? 1.843 -11.017 -25.595 1.00 43.00 97 PRO A N 1
ATOM 758 C CA . PRO A 1 97 ? 1.472 -9.983 -26.545 1.00 43.00 97 PRO A CA 1
ATOM 759 C C . PRO A 1 97 ? 2.415 -10.220 -27.699 1.00 43.00 97 PRO A C 1
ATOM 761 O O . PRO A 1 97 ? 3.621 -10.232 -27.429 1.00 43.00 97 PRO A O 1
ATOM 764 N N . ASP A 1 98 ? 1.860 -10.592 -28.867 1.00 43.50 98 ASP A N 1
ATOM 765 C CA . ASP A 1 98 ? 2.624 -10.976 -30.046 1.00 43.50 98 ASP A CA 1
ATOM 766 C C . ASP A 1 98 ? 3.761 -9.998 -30.045 1.00 43.50 98 ASP A C 1
ATOM 768 O O . ASP A 1 98 ? 3.497 -8.788 -30.110 1.00 43.50 98 ASP A O 1
ATOM 772 N N . ARG A 1 99 ? 4.965 -10.495 -29.716 1.00 45.50 99 ARG A N 1
ATOM 773 C CA . ARG A 1 99 ? 6.111 -9.634 -29.485 1.00 45.50 99 ARG A CA 1
ATOM 774 C C . ARG A 1 99 ? 6.295 -9.051 -30.858 1.00 45.50 99 ARG A C 1
ATOM 776 O O . ARG A 1 99 ? 6.919 -9.680 -31.707 1.00 45.50 99 ARG A O 1
ATOM 783 N N . LYS A 1 100 ? 5.671 -7.894 -31.101 1.00 44.91 100 LYS A N 1
ATOM 784 C CA . LYS A 1 100 ? 5.946 -7.029 -32.221 1.00 44.91 100 LYS A CA 1
ATOM 785 C C . LYS A 1 100 ? 7.421 -6.876 -32.069 1.00 44.91 100 LYS A C 1
ATOM 787 O O . LYS A 1 100 ? 7.884 -6.312 -31.077 1.00 44.91 100 LYS A O 1
ATOM 792 N N . ALA A 1 101 ? 8.103 -7.586 -32.947 1.00 43.84 101 ALA A N 1
ATOM 793 C CA . ALA A 1 101 ? 9.503 -7.827 -32.855 1.00 43.84 101 ALA A CA 1
ATOM 794 C C . ALA A 1 101 ? 10.124 -6.451 -33.044 1.00 43.84 101 ALA A C 1
ATOM 796 O O . ALA A 1 101 ? 10.397 -6.010 -34.151 1.00 43.84 101 ALA A O 1
ATOM 797 N N . TYR A 1 102 ? 10.320 -5.758 -31.927 1.00 42.69 102 TYR A N 1
ATOM 798 C CA . TYR A 1 102 ? 11.273 -4.680 -31.768 1.00 42.69 102 TYR A CA 1
ATOM 799 C C . TYR A 1 102 ? 12.671 -5.314 -31.668 1.00 42.69 102 TYR A C 1
ATOM 801 O O . TYR A 1 102 ? 13.527 -4.903 -30.894 1.00 42.69 102 TYR A O 1
ATOM 809 N N . THR A 1 103 ? 12.874 -6.397 -32.424 1.00 43.50 103 THR A N 1
ATOM 810 C CA . THR A 1 103 ? 14.165 -6.905 -32.827 1.00 43.50 103 THR A CA 1
ATOM 811 C C . THR A 1 103 ? 14.623 -5.954 -33.914 1.00 43.50 103 THR A C 1
ATOM 813 O O . THR A 1 103 ? 14.225 -6.079 -35.069 1.00 43.50 103 THR A O 1
ATOM 816 N N . ASP A 1 104 ? 15.383 -4.958 -33.484 1.00 41.00 104 ASP A N 1
ATOM 817 C CA . ASP A 1 104 ? 16.504 -4.439 -34.250 1.00 41.00 104 ASP A CA 1
ATOM 818 C C . ASP A 1 104 ? 16.180 -4.122 -35.725 1.00 41.00 104 ASP A C 1
ATOM 820 O O . ASP A 1 104 ? 16.540 -4.836 -36.663 1.00 41.00 104 ASP A O 1
ATOM 824 N N . ASP A 1 105 ? 15.465 -3.014 -35.929 1.00 45.94 105 ASP A N 1
ATOM 825 C CA . ASP A 1 105 ? 15.326 -2.350 -37.228 1.00 45.94 105 ASP A CA 1
ATOM 826 C C . ASP A 1 105 ? 16.642 -1.646 -37.607 1.00 45.94 105 ASP A C 1
ATOM 828 O O . ASP A 1 105 ? 16.711 -0.431 -37.771 1.00 45.94 105 ASP A O 1
ATOM 832 N N . THR A 1 106 ? 17.725 -2.412 -37.718 1.00 47.22 106 THR A N 1
ATOM 833 C CA . THR A 1 106 ? 19.017 -1.941 -38.244 1.00 47.22 106 THR A CA 1
ATOM 834 C C . THR A 1 106 ? 19.443 -2.726 -39.485 1.00 47.22 106 THR A C 1
ATOM 836 O O . THR A 1 106 ? 20.613 -2.764 -39.856 1.00 47.22 106 THR A O 1
ATOM 839 N N . GLY A 1 107 ? 18.482 -3.326 -40.197 1.00 52.47 107 GLY A N 1
ATOM 840 C CA . GLY A 1 107 ? 18.787 -4.059 -41.429 1.00 52.47 107 GLY A CA 1
ATOM 841 C C . GLY A 1 107 ? 17.602 -4.512 -42.274 1.00 52.47 107 GLY A C 1
ATOM 842 O O . GLY A 1 107 ? 17.802 -5.248 -43.244 1.00 52.47 107 GLY A O 1
ATOM 843 N N . ARG A 1 108 ? 16.363 -4.101 -41.969 1.00 52.47 108 ARG A N 1
ATOM 844 C CA . ARG A 1 108 ? 15.215 -4.484 -42.795 1.00 52.47 108 ARG A CA 1
ATOM 845 C C . ARG A 1 108 ? 15.213 -3.654 -44.074 1.00 52.47 108 ARG A C 1
ATOM 847 O O . ARG A 1 108 ? 14.637 -2.572 -44.131 1.00 52.47 108 ARG A O 1
ATOM 854 N N . SER A 1 109 ? 15.888 -4.178 -45.099 1.00 55.94 109 SER A N 1
ATOM 855 C CA . SER A 1 109 ? 15.816 -3.736 -46.497 1.00 55.94 109 SER A CA 1
ATOM 856 C C . SER A 1 109 ? 14.421 -3.177 -46.794 1.00 55.94 109 SER A C 1
ATOM 858 O O . SER A 1 109 ? 13.426 -3.910 -46.760 1.00 55.94 109 SER A O 1
ATOM 860 N N . ARG A 1 110 ? 14.336 -1.850 -46.974 1.00 66.38 110 ARG A N 1
ATOM 861 C CA . ARG A 1 110 ? 13.075 -1.137 -47.213 1.00 66.38 110 ARG A CA 1
ATOM 862 C C . ARG A 1 110 ? 12.325 -1.869 -48.320 1.00 66.38 110 ARG A C 1
ATOM 864 O O . ARG A 1 110 ? 12.892 -2.088 -49.389 1.00 66.38 110 ARG A O 1
A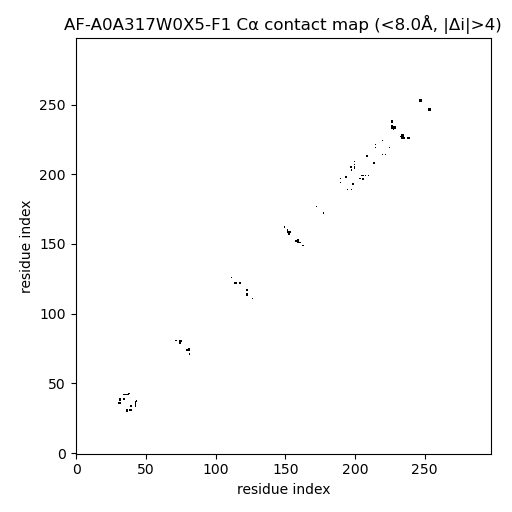TOM 871 N N . LYS A 1 111 ? 11.063 -2.241 -48.074 1.00 67.12 111 LYS A N 1
ATOM 872 C CA . LYS A 1 111 ? 10.201 -2.910 -49.064 1.00 67.12 111 LYS A CA 1
ATOM 873 C C . LYS A 1 111 ? 10.265 -2.122 -50.381 1.00 67.12 111 LYS A C 1
ATOM 875 O O . LYS A 1 111 ? 9.770 -0.996 -50.452 1.00 67.12 111 LYS A O 1
ATOM 880 N N . ARG A 1 112 ? 10.932 -2.680 -51.398 1.00 74.25 112 ARG A N 1
ATOM 881 C CA . ARG A 1 112 ? 11.192 -1.998 -52.677 1.00 74.25 112 ARG A CA 1
ATOM 882 C C . ARG A 1 112 ? 9.861 -1.736 -53.385 1.00 74.25 112 ARG A C 1
ATOM 884 O O . ARG A 1 112 ? 8.996 -2.615 -53.402 1.00 74.25 112 ARG A O 1
ATOM 891 N N . ARG A 1 113 ? 9.656 -0.513 -53.891 1.00 77.56 113 ARG A N 1
ATOM 892 C CA . ARG A 1 113 ? 8.409 -0.101 -54.568 1.00 77.56 113 ARG A CA 1
ATOM 893 C C . ARG A 1 113 ? 8.225 -0.875 -55.886 1.00 77.56 113 ARG A C 1
ATOM 895 O O . ARG A 1 113 ? 9.202 -1.377 -56.441 1.00 77.56 113 ARG A O 1
ATOM 902 N N . ARG A 1 114 ? 6.976 -0.977 -56.356 1.00 79.94 114 ARG A N 1
ATOM 903 C CA . ARG A 1 114 ? 6.643 -1.515 -57.688 1.00 79.94 114 ARG A CA 1
ATOM 904 C C . ARG A 1 114 ? 7.223 -0.599 -58.771 1.00 79.94 114 ARG A C 1
ATOM 906 O O . ARG A 1 114 ? 7.194 0.623 -58.598 1.00 79.94 114 ARG A O 1
ATOM 913 N N . LEU A 1 115 ? 7.733 -1.178 -59.856 1.00 83.00 115 LEU A N 1
ATOM 914 C CA . LEU A 1 115 ? 8.004 -0.440 -61.093 1.00 83.00 115 LEU A CA 1
ATOM 915 C C . LEU A 1 115 ? 6.680 -0.206 -61.844 1.00 83.00 115 LEU A C 1
ATOM 917 O O . LEU A 1 115 ? 5.715 -0.950 -61.663 1.00 83.00 115 LEU A O 1
ATOM 921 N N . ALA A 1 116 ? 6.597 0.855 -62.651 1.00 81.44 116 ALA A N 1
ATOM 922 C CA . ALA A 1 116 ? 5.393 1.133 -63.435 1.00 81.44 116 ALA A CA 1
ATOM 923 C C . ALA A 1 116 ? 5.156 -0.001 -64.453 1.00 81.44 116 ALA A C 1
ATOM 925 O O . ALA A 1 116 ? 6.046 -0.298 -65.244 1.00 81.44 116 ALA A O 1
ATOM 926 N N . GLY A 1 117 ? 3.976 -0.635 -64.415 1.00 85.69 117 GLY A N 1
ATOM 927 C CA . GLY A 1 117 ? 3.606 -1.748 -65.306 1.00 85.69 117 GLY A CA 1
ATOM 928 C C . GLY A 1 117 ? 3.999 -3.158 -64.833 1.00 85.69 117 GLY A C 1
ATOM 929 O O . GLY A 1 117 ? 3.824 -4.106 -65.587 1.00 85.69 117 GLY A O 1
ATOM 930 N N . GLU A 1 118 ? 4.518 -3.3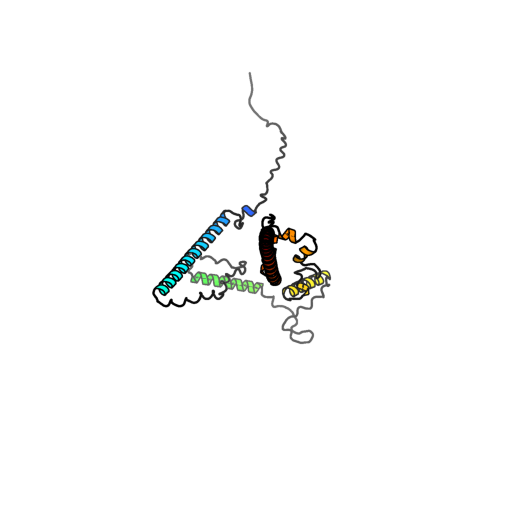17 -63.612 1.00 85.50 118 GLU A N 1
ATOM 931 C CA . GLU A 1 118 ? 4.928 -4.614 -63.042 1.00 85.50 118 GLU A CA 1
ATOM 932 C C . GLU A 1 118 ? 3.756 -5.311 -62.310 1.00 85.50 118 GLU A C 1
ATOM 934 O O . GLU A 1 118 ? 3.130 -4.697 -61.437 1.00 85.50 118 GLU A O 1
ATOM 939 N N . ASN A 1 119 ? 3.464 -6.584 -62.627 1.00 87.44 119 ASN A N 1
ATOM 940 C CA . ASN A 1 119 ? 2.475 -7.392 -61.892 1.00 87.44 119 ASN A CA 1
ATOM 941 C C . ASN A 1 119 ? 3.033 -7.869 -60.539 1.00 87.44 119 ASN A C 1
ATOM 943 O O . ASN A 1 119 ? 4.243 -7.877 -60.311 1.00 87.44 119 ASN A O 1
ATOM 947 N N . ASP A 1 120 ? 2.158 -8.314 -59.630 1.00 81.81 120 ASP A N 1
ATOM 948 C CA . ASP A 1 120 ? 2.577 -8.754 -58.290 1.00 81.81 120 ASP A CA 1
ATOM 949 C C . ASP A 1 120 ? 3.520 -9.967 -58.311 1.00 81.81 120 ASP A C 1
ATOM 951 O O . ASP A 1 120 ? 4.486 -10.003 -57.550 1.00 81.81 120 ASP A O 1
ATOM 955 N N . THR A 1 121 ? 3.321 -10.899 -59.245 1.00 86.19 121 THR A N 1
ATOM 956 C CA . THR A 1 121 ? 4.226 -12.037 -59.470 1.00 86.19 121 THR A CA 1
ATOM 957 C C . THR A 1 121 ? 5.596 -11.597 -59.979 1.00 86.19 121 THR A C 1
ATOM 959 O O . THR A 1 121 ? 6.625 -12.082 -59.510 1.00 86.19 121 THR A O 1
ATOM 962 N N . ASP A 1 122 ? 5.617 -10.652 -60.918 1.00 88.38 122 ASP A N 1
ATOM 963 C CA . ASP A 1 122 ? 6.843 -10.176 -61.564 1.00 88.38 122 ASP A CA 1
ATOM 964 C C . ASP A 1 122 ? 7.723 -9.424 -60.558 1.00 88.38 122 ASP A C 1
ATOM 966 O O . ASP A 1 122 ? 8.942 -9.626 -60.502 1.00 88.38 122 ASP A O 1
ATOM 970 N N . ARG A 1 123 ? 7.083 -8.644 -59.676 1.00 86.69 123 ARG A N 1
ATOM 971 C CA . ARG A 1 123 ? 7.732 -7.971 -58.548 1.00 86.69 123 ARG A CA 1
ATOM 972 C C . ARG A 1 123 ? 8.416 -8.963 -57.611 1.00 86.69 123 ARG A C 1
ATOM 974 O O . ARG A 1 123 ? 9.571 -8.746 -57.234 1.00 86.69 123 ARG A O 1
ATOM 981 N N . ASP A 1 124 ? 7.723 -10.030 -57.223 1.00 86.94 124 ASP A N 1
ATOM 982 C CA . ASP A 1 124 ? 8.255 -11.019 -56.284 1.00 86.94 124 ASP A CA 1
ATOM 983 C C . ASP A 1 124 ? 9.425 -11.803 -56.895 1.00 86.94 124 ASP A C 1
ATOM 985 O O . ASP A 1 124 ? 10.451 -12.000 -56.235 1.00 86.94 124 ASP A O 1
ATOM 989 N N . ILE A 1 125 ? 9.337 -12.155 -58.183 1.00 89.19 125 ILE A N 1
ATOM 990 C CA . ILE A 1 125 ? 10.422 -12.818 -58.924 1.00 89.19 125 ILE A CA 1
ATOM 991 C C . ILE A 1 125 ? 11.673 -11.929 -58.983 1.00 89.19 125 ILE A C 1
ATOM 993 O O . ILE A 1 125 ? 12.786 -12.413 -58.752 1.00 89.19 125 ILE A O 1
ATOM 997 N N . ARG A 1 126 ? 11.523 -10.625 -59.256 1.00 90.25 126 ARG A N 1
ATOM 998 C CA . ARG A 1 126 ? 12.656 -9.686 -59.284 1.00 90.25 126 ARG A CA 1
ATOM 999 C C . ARG A 1 126 ? 13.315 -9.549 -57.913 1.00 90.25 126 ARG A C 1
ATOM 1001 O O . ARG A 1 126 ? 14.537 -9.664 -57.810 1.00 90.25 126 ARG A O 1
ATOM 1008 N N . VAL A 1 127 ? 12.521 -9.363 -56.857 1.00 87.44 127 VAL A N 1
ATOM 1009 C CA . VAL A 1 127 ? 13.030 -9.248 -55.479 1.00 87.44 127 VAL A CA 1
ATOM 1010 C C . VAL A 1 127 ? 13.759 -10.526 -55.050 1.00 87.44 127 VAL A C 1
ATOM 1012 O O . VAL A 1 127 ? 14.825 -10.445 -54.439 1.00 87.44 127 VAL A O 1
ATOM 1015 N N . ALA A 1 128 ? 13.238 -11.703 -55.404 1.00 86.88 128 ALA A N 1
ATOM 1016 C CA . ALA A 1 128 ? 13.892 -12.977 -55.121 1.00 86.88 128 ALA A CA 1
ATOM 1017 C C . ALA A 1 128 ? 15.263 -13.098 -55.812 1.00 86.88 128 ALA A C 1
ATOM 1019 O O . ALA A 1 128 ? 16.232 -13.511 -55.172 1.00 86.88 128 ALA A O 1
ATOM 1020 N N . ARG A 1 129 ? 15.380 -12.682 -57.083 1.00 91.19 129 ARG A N 1
ATOM 1021 C CA . ARG A 1 129 ? 16.656 -12.680 -57.824 1.00 91.19 129 ARG A CA 1
ATOM 1022 C C . ARG A 1 129 ? 17.684 -11.719 -57.222 1.00 91.19 129 ARG A C 1
ATOM 1024 O O . ARG A 1 129 ? 18.826 -12.119 -57.016 1.00 91.19 129 ARG A O 1
ATOM 1031 N N . GLU A 1 130 ? 17.283 -10.489 -56.894 1.00 87.19 130 GLU A N 1
ATOM 1032 C CA . GLU A 1 130 ? 18.158 -9.490 -56.253 1.00 87.19 130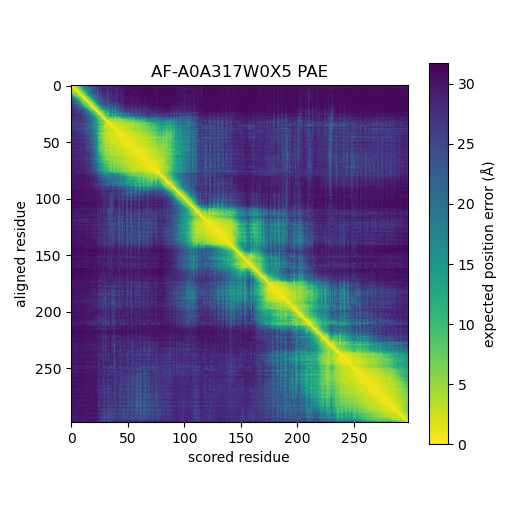 GLU A CA 1
ATOM 1033 C C . GLU A 1 130 ? 18.681 -9.990 -54.889 1.00 87.19 130 GLU A C 1
ATOM 1035 O O . GLU A 1 130 ? 19.867 -9.847 -54.570 1.00 87.19 130 GLU A O 1
ATOM 1040 N N . ASN A 1 131 ? 17.814 -10.626 -54.093 1.00 86.19 131 ASN A N 1
ATOM 1041 C CA . ASN A 1 131 ? 18.191 -11.216 -52.807 1.00 86.19 131 ASN A CA 1
ATOM 1042 C C . ASN A 1 131 ? 19.156 -12.397 -52.979 1.00 86.19 131 ASN A C 1
ATOM 1044 O O . ASN A 1 131 ? 20.134 -12.491 -52.238 1.00 86.19 131 ASN A O 1
ATOM 1048 N N . ALA A 1 132 ? 18.920 -13.273 -53.962 1.00 88.62 132 ALA A N 1
ATOM 1049 C CA . ALA A 1 132 ? 19.812 -14.390 -54.264 1.00 88.62 132 ALA A CA 1
ATOM 1050 C C . ALA A 1 132 ? 21.205 -13.903 -54.697 1.00 88.62 132 ALA A C 1
ATOM 1052 O O . ALA A 1 132 ? 22.210 -14.400 -54.193 1.00 88.62 132 ALA A O 1
ATOM 1053 N N . GLN A 1 133 ? 21.278 -12.881 -55.555 1.00 88.62 133 GLN A N 1
ATOM 1054 C CA . GLN A 1 133 ? 22.548 -12.263 -55.955 1.00 88.62 133 GLN A CA 1
ATOM 1055 C C . GLN A 1 133 ? 23.277 -11.636 -54.762 1.00 88.62 133 GLN A C 1
ATOM 1057 O O . GLN A 1 133 ? 24.470 -11.859 -54.575 1.00 88.62 133 GLN A O 1
ATOM 1062 N N . SER A 1 134 ? 22.552 -10.914 -53.906 1.00 85.31 134 SER A N 1
ATOM 1063 C CA . SER A 1 134 ? 23.122 -10.312 -52.693 1.00 85.31 134 SER A CA 1
ATOM 1064 C C . SER A 1 134 ? 23.660 -11.371 -51.723 1.00 85.31 134 SER A C 1
ATOM 1066 O O . SER A 1 134 ? 24.702 -11.175 -51.098 1.00 85.31 134 SER A O 1
ATOM 1068 N N . ALA A 1 135 ? 22.975 -12.513 -51.612 1.00 85.31 135 ALA A N 1
ATOM 1069 C CA . ALA A 1 135 ? 23.422 -13.638 -50.801 1.00 85.31 135 ALA A CA 1
ATOM 1070 C C . ALA A 1 135 ? 24.691 -14.298 -51.367 1.00 85.31 135 ALA A C 1
ATOM 1072 O O . ALA A 1 135 ? 25.562 -14.668 -50.584 1.00 85.31 135 ALA A O 1
ATOM 1073 N N . LEU A 1 136 ? 24.829 -14.403 -52.696 1.00 85.06 136 LEU A N 1
ATOM 1074 C CA . LEU A 1 136 ? 26.054 -14.894 -53.340 1.00 85.06 136 LEU A CA 1
ATOM 1075 C C . LEU A 1 136 ? 27.237 -13.959 -53.083 1.00 85.06 136 LEU A C 1
ATOM 1077 O O . LEU A 1 136 ? 28.269 -14.425 -52.618 1.00 85.06 136 LEU A O 1
ATOM 1081 N N . VAL A 1 137 ? 27.063 -12.647 -53.258 1.00 85.69 137 VAL A N 1
ATOM 1082 C CA . VAL A 1 137 ? 28.121 -11.658 -52.982 1.00 85.69 137 VAL A CA 1
ATOM 1083 C C . VAL A 1 137 ? 28.530 -11.681 -51.509 1.00 85.69 137 VAL A C 1
ATOM 1085 O O . VAL A 1 137 ? 29.716 -11.693 -51.190 1.00 85.69 137 VAL A O 1
ATOM 1088 N N . ARG A 1 138 ? 27.566 -11.744 -50.581 1.00 81.62 138 ARG A N 1
ATOM 1089 C CA . ARG A 1 138 ? 27.869 -11.877 -49.149 1.00 81.62 138 ARG A CA 1
ATOM 1090 C C . ARG A 1 138 ? 28.594 -13.186 -48.851 1.00 81.62 138 ARG A C 1
ATOM 1092 O O . ARG A 1 138 ? 29.503 -13.193 -48.030 1.00 81.62 138 ARG A O 1
ATOM 1099 N N . ARG A 1 139 ? 28.207 -14.283 -49.505 1.00 79.38 139 ARG A N 1
ATOM 1100 C CA . ARG A 1 139 ? 28.882 -15.577 -49.381 1.00 79.38 139 ARG A CA 1
ATOM 1101 C C . ARG A 1 139 ? 30.301 -15.531 -49.939 1.00 79.38 139 ARG A C 1
ATOM 1103 O O . ARG A 1 139 ? 31.161 -16.148 -49.338 1.00 79.38 139 ARG A O 1
ATOM 1110 N N . GLU A 1 140 ? 30.556 -14.814 -51.026 1.00 78.38 140 GLU A N 1
ATOM 1111 C CA . GLU A 1 140 ? 31.905 -14.611 -51.570 1.00 78.38 140 GLU A CA 1
ATOM 1112 C C . GLU A 1 140 ? 32.763 -13.743 -50.642 1.00 78.38 140 GLU A C 1
ATOM 1114 O O . GLU A 1 140 ? 33.913 -14.077 -50.388 1.00 78.38 140 GLU A O 1
ATOM 1119 N N . GLN A 1 141 ? 32.193 -12.685 -50.058 1.00 73.81 141 GLN A N 1
ATOM 1120 C CA . GLN A 1 141 ? 32.882 -11.828 -49.083 1.00 73.81 141 GLN A CA 1
ATOM 1121 C C . GLN A 1 141 ? 33.152 -12.527 -47.743 1.00 73.81 141 GLN A C 1
ATOM 1123 O O . GLN A 1 141 ? 34.133 -12.221 -47.073 1.00 73.81 141 GLN A O 1
ATOM 1128 N N . GLN A 1 142 ? 32.258 -13.427 -47.325 1.00 65.44 142 GLN A N 1
ATOM 1129 C CA . GLN A 1 142 ? 32.349 -14.168 -46.061 1.00 65.44 142 GLN A CA 1
ATOM 1130 C C . GLN A 1 142 ? 32.918 -15.574 -46.237 1.00 65.44 142 GLN A C 1
ATOM 1132 O O . GLN A 1 142 ? 33.054 -16.292 -45.247 1.00 65.44 142 GLN A O 1
ATOM 1137 N N . ALA A 1 143 ? 33.234 -15.994 -47.463 1.00 64.19 143 ALA A N 1
ATOM 1138 C CA . ALA A 1 143 ? 33.966 -17.223 -47.681 1.00 64.19 143 ALA A CA 1
ATOM 1139 C C . ALA A 1 143 ? 35.366 -17.003 -47.098 1.00 64.19 143 ALA A C 1
ATOM 1141 O O . ALA A 1 143 ? 36.110 -16.177 -47.631 1.00 64.19 143 ALA A O 1
ATOM 1142 N N . PRO A 1 144 ? 35.754 -17.704 -46.016 1.00 60.69 144 PRO A N 1
ATOM 1143 C CA . PRO A 1 144 ? 37.156 -17.721 -45.637 1.00 60.69 144 PRO A CA 1
ATOM 1144 C C . PRO A 1 144 ? 37.927 -18.230 -46.855 1.00 60.69 144 PRO A C 1
ATOM 1146 O O . PRO A 1 144 ? 37.486 -19.193 -47.493 1.00 60.69 144 PRO A O 1
ATOM 1149 N N . ALA A 1 145 ? 39.032 -17.571 -47.210 1.00 58.06 145 ALA A N 1
ATOM 1150 C CA . ALA A 1 145 ? 39.915 -18.050 -48.264 1.00 58.06 145 ALA A CA 1
ATOM 1151 C C . ALA A 1 145 ? 40.247 -19.518 -47.955 1.00 58.06 145 ALA A C 1
ATOM 1153 O O . ALA A 1 145 ? 40.948 -19.815 -46.990 1.00 58.06 145 ALA A O 1
ATOM 1154 N N . ARG A 1 146 ? 39.670 -20.456 -48.716 1.00 56.06 146 ARG A N 1
ATOM 1155 C CA . ARG A 1 146 ? 39.878 -21.903 -48.549 1.00 56.06 146 ARG A CA 1
ATOM 1156 C C . ARG A 1 146 ? 41.238 -22.308 -49.118 1.00 56.06 146 ARG A C 1
ATOM 1158 O O . ARG A 1 146 ? 41.334 -23.173 -49.978 1.00 56.06 146 ARG A O 1
ATOM 1165 N N . SER A 1 147 ? 42.279 -21.647 -48.637 1.00 54.03 147 SER A N 1
ATOM 1166 C CA . SER A 1 147 ? 43.679 -21.960 -48.888 1.00 54.03 147 SER A CA 1
ATOM 1167 C C . SER A 1 147 ? 44.470 -21.669 -47.614 1.00 54.03 147 SER A C 1
ATOM 1169 O O . SER A 1 147 ? 45.393 -20.860 -47.602 1.00 54.03 147 SER A O 1
ATOM 1171 N N . SER A 1 148 ? 44.057 -22.264 -46.496 1.00 54.66 148 SER A N 1
ATOM 1172 C CA . SER A 1 148 ? 44.969 -22.410 -45.369 1.00 54.66 148 SER A CA 1
ATOM 1173 C C . SER A 1 148 ? 45.929 -23.547 -45.716 1.00 54.66 148 SER A C 1
ATOM 1175 O O . SER A 1 148 ? 45.511 -24.705 -45.723 1.00 54.66 148 SER A O 1
ATOM 1177 N N . ASP A 1 149 ? 47.191 -23.214 -45.994 1.00 59.19 149 ASP A N 1
ATOM 1178 C CA . ASP A 1 149 ? 48.342 -24.134 -46.072 1.00 59.19 149 ASP A CA 1
ATOM 1179 C C . ASP A 1 149 ? 48.677 -24.687 -44.664 1.00 59.19 149 ASP A C 1
ATOM 1181 O O . ASP A 1 149 ? 49.794 -24.598 -44.158 1.00 59.19 149 ASP A O 1
ATOM 1185 N N . ALA A 1 150 ? 47.660 -25.187 -43.959 1.00 63.91 150 ALA A N 1
ATOM 1186 C CA . ALA A 1 150 ? 47.809 -25.800 -42.650 1.00 63.91 150 ALA A CA 1
ATOM 1187 C C . ALA A 1 150 ? 48.097 -27.298 -42.847 1.00 63.91 150 ALA A C 1
ATOM 1189 O O . ALA A 1 150 ? 47.348 -27.960 -43.574 1.00 63.91 150 ALA A O 1
ATOM 1190 N N . PRO A 1 151 ? 49.156 -27.852 -42.229 1.00 70.75 151 PRO A N 1
ATOM 1191 C CA . PRO A 1 151 ? 49.429 -29.283 -42.279 1.00 70.75 151 PRO A CA 1
ATOM 1192 C C . PRO A 1 151 ? 48.210 -30.087 -41.802 1.00 70.75 151 PRO A C 1
ATOM 1194 O O . PRO A 1 151 ? 47.699 -29.846 -40.715 1.00 70.75 151 PRO A O 1
ATOM 1197 N N . LEU A 1 152 ? 47.744 -31.044 -42.616 1.00 72.06 152 LEU A N 1
ATOM 1198 C CA . LEU A 1 152 ? 46.580 -31.900 -42.316 1.00 72.06 152 LEU A CA 1
ATOM 1199 C C . LEU A 1 152 ? 46.802 -32.809 -41.093 1.00 72.06 152 LEU A C 1
ATOM 1201 O O . LEU A 1 152 ? 45.851 -33.341 -40.521 1.00 72.06 152 LEU A O 1
ATOM 1205 N N . HIS A 1 153 ? 48.063 -33.005 -40.716 1.00 76.75 153 HIS A N 1
ATOM 1206 C CA . HIS A 1 153 ? 48.469 -33.838 -39.599 1.00 76.75 153 HIS A CA 1
ATOM 1207 C C . HIS A 1 153 ? 49.056 -32.971 -38.487 1.00 76.75 153 HIS A C 1
ATOM 1209 O O . HIS A 1 153 ? 49.906 -32.119 -38.758 1.00 76.75 153 HIS A O 1
ATOM 1215 N N . ASP A 1 154 ? 48.659 -33.235 -37.244 1.00 73.44 154 ASP A N 1
ATOM 1216 C CA . ASP A 1 154 ? 49.365 -32.728 -36.072 1.00 73.44 154 ASP A CA 1
ATOM 1217 C C . ASP A 1 154 ? 50.817 -33.242 -36.081 1.00 73.44 154 ASP A C 1
ATOM 1219 O O . ASP A 1 154 ? 51.146 -34.272 -36.675 1.00 73.44 154 ASP A O 1
ATOM 1223 N N . SER A 1 155 ? 51.689 -32.569 -35.339 1.00 74.31 155 SER A N 1
ATOM 1224 C CA . SER A 1 155 ? 53.053 -33.005 -35.011 1.00 74.31 155 SER A CA 1
ATOM 1225 C C . SER A 1 155 ? 53.145 -34.440 -34.458 1.00 74.31 155 SER A C 1
ATOM 1227 O O . SER A 1 155 ? 54.216 -35.045 -34.475 1.00 74.31 155 SER A O 1
ATOM 1229 N N . THR A 1 156 ? 52.022 -34.998 -33.997 1.00 76.25 156 THR A N 1
ATOM 1230 C CA . THR A 1 156 ? 51.871 -36.365 -33.482 1.00 76.25 156 THR A CA 1
ATOM 1231 C C . THR A 1 156 ? 51.328 -37.372 -34.510 1.00 76.25 156 THR A C 1
ATOM 1233 O O . THR A 1 156 ? 51.182 -38.549 -34.186 1.00 76.25 156 THR A O 1
ATOM 1236 N N . GLY A 1 157 ? 51.035 -36.940 -35.744 1.00 77.06 157 GLY A N 1
ATOM 1237 C CA . GLY A 1 157 ? 50.550 -37.778 -36.849 1.00 77.06 157 GLY A CA 1
ATOM 1238 C C . GLY A 1 157 ? 49.029 -37.979 -36.918 1.00 77.06 157 GLY A C 1
ATOM 1239 O O . GLY A 1 157 ? 48.552 -38.675 -37.815 1.00 77.06 157 GLY A O 1
ATOM 1240 N N . HIS A 1 158 ? 48.249 -37.378 -36.015 1.00 80.12 158 HIS A N 1
ATOM 1241 C CA . HIS A 1 158 ? 46.781 -37.430 -36.049 1.00 80.12 158 HIS A CA 1
ATOM 1242 C C . HIS A 1 158 ? 46.209 -36.438 -37.069 1.00 80.12 158 HIS A C 1
ATOM 1244 O O . HIS A 1 158 ? 46.789 -35.382 -37.291 1.00 80.12 158 HIS A O 1
ATOM 1250 N N . ILE A 1 159 ? 45.090 -36.784 -37.717 1.00 82.25 159 ILE A N 1
ATOM 1251 C CA . ILE A 1 159 ? 44.425 -35.905 -38.693 1.00 82.25 159 ILE A CA 1
ATOM 1252 C C . ILE A 1 159 ? 43.686 -34.797 -37.938 1.00 82.25 159 ILE A C 1
ATOM 1254 O O . ILE A 1 159 ? 42.676 -35.060 -37.280 1.00 82.25 159 ILE A O 1
ATOM 1258 N N . ASP A 1 160 ? 44.149 -33.561 -38.091 1.00 75.94 160 ASP A N 1
ATOM 1259 C CA . ASP A 1 160 ? 43.541 -32.389 -37.467 1.00 75.94 160 ASP A CA 1
ATOM 1260 C C . ASP A 1 160 ? 42.468 -31.809 -38.392 1.00 75.94 160 ASP A C 1
ATOM 1262 O O . ASP A 1 160 ? 42.718 -30.994 -39.279 1.00 75.94 160 ASP A O 1
ATOM 1266 N N . LEU A 1 161 ? 41.224 -32.244 -38.181 1.00 76.44 161 LEU A N 1
ATOM 1267 C CA . LEU A 1 161 ? 40.053 -31.766 -38.933 1.00 76.44 161 LEU A CA 1
ATOM 1268 C C . LEU A 1 161 ? 39.662 -30.318 -38.591 1.00 76.44 161 LEU A C 1
ATOM 1270 O O . LEU A 1 161 ? 38.874 -29.698 -39.308 1.00 76.44 161 LEU A O 1
ATOM 1274 N N . PHE A 1 162 ? 40.212 -29.784 -37.502 1.00 69.62 162 PHE A N 1
ATOM 1275 C CA . PHE A 1 162 ? 40.045 -28.405 -37.068 1.00 69.62 162 PHE A CA 1
ATOM 1276 C C . PHE A 1 162 ? 41.438 -27.781 -36.973 1.00 69.62 162 PHE A C 1
ATOM 1278 O O . PHE A 1 162 ? 42.174 -28.146 -36.057 1.00 69.62 162 PHE A O 1
ATOM 1285 N N . PRO A 1 163 ? 41.820 -26.864 -37.882 1.00 64.75 163 PRO A N 1
ATOM 1286 C CA . PRO A 1 163 ? 43.092 -26.162 -37.789 1.00 64.75 163 PRO A CA 1
ATOM 1287 C C . PRO A 1 163 ? 43.152 -25.442 -36.442 1.00 64.75 163 PRO A C 1
ATOM 1289 O O . PRO A 1 163 ? 42.444 -24.457 -36.224 1.00 64.75 163 PRO A O 1
ATOM 1292 N N . SER A 1 164 ? 43.941 -25.965 -35.505 1.00 59.41 164 SER A N 1
ATOM 1293 C CA . SER A 1 164 ? 44.211 -25.243 -34.272 1.00 59.41 164 SER A CA 1
ATOM 1294 C C . SER A 1 164 ? 45.129 -24.086 -34.647 1.00 59.41 164 SER A C 1
ATOM 1296 O O . SER A 1 164 ? 46.241 -24.287 -35.133 1.00 59.41 164 SER A O 1
ATOM 1298 N N . GLU A 1 165 ? 44.633 -22.855 -34.534 1.00 58.94 165 GLU A N 1
ATOM 1299 C CA . GLU A 1 165 ? 45.458 -21.674 -34.769 1.00 58.94 165 GLU A CA 1
ATOM 1300 C C . GLU A 1 165 ? 46.691 -21.790 -33.869 1.00 58.94 165 GLU A C 1
ATOM 1302 O O . GLU A 1 165 ? 46.572 -21.936 -32.647 1.00 58.94 165 GLU A O 1
ATOM 1307 N N . ALA A 1 166 ? 47.874 -21.833 -34.491 1.00 57.09 166 ALA A N 1
ATOM 1308 C CA . ALA A 1 166 ? 49.140 -22.017 -33.802 1.00 57.09 166 ALA A CA 1
ATOM 1309 C C . ALA A 1 166 ? 49.185 -21.098 -32.578 1.00 57.09 166 ALA A C 1
ATOM 1311 O O . ALA A 1 166 ? 49.010 -19.887 -32.712 1.00 57.09 166 ALA A O 1
ATOM 1312 N N . LYS A 1 167 ? 49.375 -21.695 -31.392 1.00 56.66 167 LYS A N 1
ATOM 1313 C CA . LYS A 1 167 ? 49.348 -21.026 -30.084 1.00 56.66 167 LYS A CA 1
ATOM 1314 C C . LYS A 1 167 ? 50.042 -19.666 -30.181 1.00 56.66 167 LYS A C 1
ATOM 1316 O O . LYS A 1 167 ? 51.270 -19.599 -30.255 1.00 56.66 167 LYS A O 1
ATOM 1321 N N . HIS A 1 168 ? 49.255 -18.590 -30.200 1.00 52.72 168 HIS A N 1
ATOM 1322 C CA . HIS A 1 168 ? 49.787 -17.237 -30.134 1.00 52.72 168 HIS A CA 1
ATOM 1323 C C . HIS A 1 168 ? 50.722 -17.142 -28.920 1.00 52.72 168 HIS A C 1
ATOM 1325 O O . HIS A 1 168 ? 50.438 -17.710 -27.861 1.00 52.72 168 HIS A O 1
ATOM 1331 N N . LYS A 1 169 ? 51.866 -16.466 -29.093 1.00 54.59 169 LYS A N 1
ATOM 1332 C CA . LYS A 1 169 ? 52.850 -16.237 -28.023 1.00 54.59 169 LYS A CA 1
ATOM 1333 C C . LYS A 1 169 ? 52.126 -15.750 -26.756 1.00 54.59 169 LYS A C 1
ATOM 1335 O O . LYS A 1 169 ? 51.192 -14.958 -26.900 1.00 54.59 169 LYS A O 1
ATOM 1340 N N . PRO A 1 170 ? 52.525 -16.191 -25.546 1.00 54.81 170 PRO A N 1
ATOM 1341 C CA . PRO A 1 170 ? 51.877 -15.750 -24.318 1.00 54.81 170 PRO A CA 1
ATOM 1342 C C . PRO A 1 170 ? 51.983 -14.228 -24.236 1.00 54.81 170 PRO A C 1
ATOM 1344 O O . PRO A 1 170 ? 53.070 -13.680 -24.078 1.00 54.81 170 PRO A O 1
ATOM 1347 N N . VAL A 1 171 ? 50.847 -13.560 -24.422 1.00 61.72 171 VAL A N 1
ATOM 1348 C CA . VAL A 1 171 ? 50.718 -12.116 -24.255 1.00 61.72 171 VAL A CA 1
ATOM 1349 C C . VAL A 1 171 ? 51.094 -11.812 -22.810 1.00 61.72 171 VAL A C 1
ATOM 1351 O O . VAL A 1 171 ? 50.574 -12.450 -21.891 1.00 61.72 171 VAL A O 1
ATOM 1354 N N . GLU A 1 172 ? 52.040 -10.894 -22.617 1.00 64.44 172 GLU A N 1
ATOM 1355 C CA . GLU A 1 172 ? 52.470 -10.450 -21.294 1.00 64.44 172 GLU A CA 1
ATOM 1356 C C . GLU A 1 172 ? 51.234 -10.058 -20.479 1.00 64.44 172 GLU A C 1
ATOM 1358 O O . GLU A 1 172 ? 50.402 -9.248 -20.895 1.00 64.44 172 GLU A O 1
ATOM 1363 N N . LYS A 1 173 ? 51.058 -10.731 -19.343 1.00 70.25 173 LYS A N 1
ATOM 1364 C CA . LYS A 1 173 ? 49.871 -10.588 -18.509 1.00 70.25 173 LYS A CA 1
ATOM 1365 C C . LYS A 1 173 ? 49.893 -9.216 -17.855 1.00 70.25 173 LYS A C 1
ATOM 1367 O O . LYS A 1 173 ? 50.586 -9.004 -16.863 1.00 70.25 173 LYS A O 1
ATOM 1372 N N . ASN A 1 174 ? 49.110 -8.290 -18.397 1.00 78.25 174 ASN A N 1
ATOM 1373 C CA . ASN A 1 174 ? 48.829 -7.027 -17.732 1.00 78.25 174 ASN A CA 1
ATOM 1374 C C . ASN A 1 174 ? 48.102 -7.333 -16.419 1.00 78.25 174 ASN A C 1
ATOM 1376 O O . ASN A 1 174 ? 46.934 -7.725 -16.423 1.00 78.25 174 ASN A O 1
ATOM 1380 N N . ALA A 1 175 ? 48.792 -7.151 -15.292 1.00 82.25 175 ALA A N 1
ATOM 1381 C CA . ALA A 1 175 ? 48.242 -7.421 -13.963 1.00 82.25 175 ALA A CA 1
ATOM 1382 C C . ALA A 1 175 ? 46.951 -6.625 -13.687 1.00 82.25 175 ALA A C 1
ATOM 1384 O O . ALA A 1 175 ? 46.098 -7.064 -12.920 1.00 82.25 175 ALA A O 1
ATOM 1385 N N . GLU A 1 176 ? 46.789 -5.469 -14.329 1.00 79.25 176 GLU A N 1
ATOM 1386 C CA . GLU A 1 176 ? 45.571 -4.656 -14.273 1.00 79.25 176 GLU A CA 1
ATOM 1387 C C . GLU A 1 176 ? 44.425 -5.283 -15.081 1.00 79.25 176 GLU A C 1
ATOM 1389 O O . GLU A 1 176 ? 43.305 -5.382 -14.584 1.00 79.25 176 GLU A O 1
ATOM 1394 N N . ALA A 1 177 ? 44.710 -5.818 -16.272 1.00 83.56 177 ALA A N 1
ATOM 1395 C CA . ALA A 1 177 ? 43.706 -6.470 -17.111 1.00 83.56 177 ALA A CA 1
ATOM 1396 C C . ALA A 1 177 ? 43.182 -7.775 -16.487 1.00 83.56 177 ALA A C 1
ATOM 1398 O O . ALA A 1 177 ? 41.990 -8.067 -16.581 1.00 83.56 177 ALA A O 1
ATOM 1399 N N . GLU A 1 178 ? 44.041 -8.548 -15.812 1.00 85.06 178 GLU A N 1
ATOM 1400 C CA . GLU A 1 178 ? 43.607 -9.754 -15.093 1.00 85.06 178 GLU A CA 1
ATOM 1401 C C . GLU A 1 178 ? 42.724 -9.413 -13.883 1.00 85.06 178 GLU A C 1
ATOM 1403 O O . GLU A 1 178 ? 41.730 -10.102 -13.638 1.00 85.06 178 GLU A O 1
ATOM 1408 N N . LYS A 1 179 ? 43.029 -8.325 -13.160 1.00 88.44 179 LYS A N 1
ATOM 1409 C CA . LYS A 1 179 ? 42.189 -7.836 -12.055 1.00 88.44 179 LYS A CA 1
ATOM 1410 C C . LYS A 1 179 ? 40.825 -7.372 -12.556 1.00 88.44 179 LYS A C 1
ATOM 1412 O O . LYS A 1 179 ? 39.811 -7.815 -12.023 1.00 88.44 179 LYS A O 1
ATOM 1417 N N . GLU A 1 180 ? 40.778 -6.576 -13.622 1.00 85.81 180 GLU A N 1
ATOM 1418 C CA . GLU A 1 180 ? 39.507 -6.140 -14.210 1.00 85.81 180 GLU A CA 1
ATOM 1419 C C . GLU A 1 180 ? 38.681 -7.308 -14.762 1.00 85.81 180 GLU A C 1
ATOM 1421 O O . GLU A 1 180 ? 37.459 -7.341 -14.607 1.00 85.81 180 GLU A O 1
ATOM 1426 N N . ALA A 1 181 ? 39.324 -8.284 -15.410 1.00 89.31 181 ALA A N 1
ATOM 1427 C CA . ALA A 1 181 ? 38.644 -9.479 -15.898 1.00 89.31 181 ALA A CA 1
ATOM 1428 C C . ALA A 1 181 ? 38.090 -10.321 -14.737 1.00 89.31 181 ALA A C 1
ATOM 1430 O O . ALA A 1 181 ? 36.964 -10.817 -14.819 1.00 89.31 181 ALA A O 1
ATOM 1431 N N . ALA A 1 182 ? 38.839 -10.440 -13.636 1.00 89.56 182 ALA A N 1
ATOM 1432 C CA . ALA A 1 182 ? 38.388 -11.123 -12.430 1.00 89.56 182 ALA A CA 1
ATOM 1433 C C . ALA A 1 182 ? 37.220 -10.391 -11.750 1.00 89.56 182 ALA A C 1
ATOM 1435 O O . ALA A 1 182 ? 36.266 -11.043 -11.329 1.00 89.56 182 ALA A O 1
ATOM 1436 N N . GLU A 1 183 ? 37.241 -9.059 -11.685 1.00 89.00 183 GLU A N 1
ATOM 1437 C CA . GLU A 1 183 ? 36.130 -8.252 -11.164 1.00 89.00 183 GLU A CA 1
ATOM 1438 C C . GLU A 1 183 ? 34.879 -8.357 -12.040 1.00 89.00 183 GLU A C 1
ATOM 1440 O O . GLU A 1 183 ? 33.781 -8.540 -11.517 1.00 89.00 183 GLU A O 1
ATOM 1445 N N . LYS A 1 184 ? 35.026 -8.318 -13.371 1.00 90.25 184 LYS A N 1
ATOM 1446 C CA . LYS A 1 184 ? 33.917 -8.527 -14.319 1.00 90.25 184 LYS A CA 1
ATOM 1447 C C . LYS A 1 184 ? 33.317 -9.921 -14.174 1.00 90.25 184 LYS A C 1
ATOM 1449 O O . LYS A 1 184 ? 32.097 -10.061 -14.134 1.00 90.25 184 LYS A O 1
ATOM 1454 N N . ARG A 1 185 ? 34.168 -10.944 -14.052 1.00 89.94 185 ARG A N 1
ATOM 1455 C CA . ARG A 1 185 ? 33.736 -12.325 -13.824 1.00 89.94 185 ARG A CA 1
ATOM 1456 C C . ARG A 1 185 ? 32.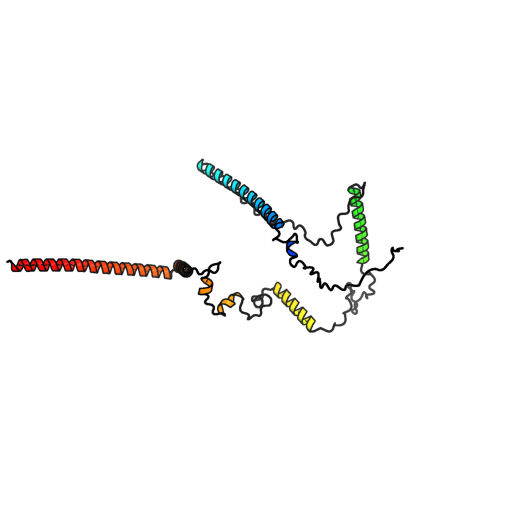997 -12.463 -12.494 1.00 89.94 185 ARG A C 1
ATOM 1458 O O . ARG A 1 185 ? 31.907 -13.021 -12.487 1.00 89.94 185 ARG A O 1
ATOM 1465 N N . ARG A 1 186 ? 33.533 -11.904 -11.402 1.00 86.00 186 ARG A N 1
ATOM 1466 C CA . ARG A 1 186 ? 32.855 -11.877 -10.094 1.00 86.00 186 ARG A CA 1
ATOM 1467 C C . ARG A 1 186 ? 31.518 -11.150 -10.170 1.00 86.00 186 ARG A C 1
ATOM 1469 O O . ARG A 1 186 ? 30.517 -11.708 -9.757 1.00 86.00 186 ARG A O 1
ATOM 1476 N N . GLY A 1 187 ? 31.466 -9.974 -10.793 1.00 85.94 187 GLY A N 1
ATOM 1477 C CA . GLY A 1 187 ? 30.224 -9.224 -10.970 1.00 85.94 187 GLY A CA 1
ATOM 1478 C C . GLY A 1 187 ? 29.176 -9.955 -11.816 1.00 85.94 187 GLY A C 1
ATOM 1479 O O . GLY A 1 187 ? 27.984 -9.762 -11.593 1.00 85.94 187 GLY A O 1
ATOM 1480 N N . TYR A 1 188 ? 29.589 -10.791 -12.774 1.00 86.81 188 TYR A N 1
ATOM 1481 C CA . TYR A 1 188 ? 28.684 -11.663 -13.529 1.00 86.81 188 TYR A CA 1
ATOM 1482 C C . TYR A 1 188 ? 28.221 -12.856 -12.684 1.00 86.81 188 TYR A C 1
ATOM 1484 O O . TYR A 1 188 ? 27.031 -13.137 -12.623 1.00 86.81 188 TYR A O 1
ATOM 1492 N N . GLU A 1 189 ? 29.129 -13.527 -11.975 1.00 86.56 189 GLU A N 1
ATOM 1493 C CA . GLU A 1 189 ? 28.783 -14.614 -11.050 1.00 86.56 189 GLU A CA 1
ATOM 1494 C C . GLU A 1 189 ? 27.829 -14.126 -9.944 1.00 86.56 189 GLU A C 1
ATOM 1496 O O . GLU A 1 189 ? 26.860 -14.809 -9.622 1.00 86.56 189 GLU A O 1
ATOM 1501 N N . ASP A 1 190 ? 28.030 -12.916 -9.425 1.00 85.12 190 ASP A N 1
ATOM 1502 C CA . ASP A 1 190 ? 27.182 -12.289 -8.408 1.00 85.12 190 ASP A CA 1
ATOM 1503 C C . ASP A 1 190 ? 25.787 -11.916 -8.936 1.00 85.12 190 ASP A C 1
ATOM 1505 O O . ASP A 1 190 ? 24.836 -11.883 -8.158 1.00 85.12 190 ASP A O 1
ATOM 1509 N N . GLN A 1 191 ? 25.636 -11.673 -10.246 1.00 83.56 191 GLN A N 1
ATOM 1510 C CA . GLN A 1 191 ? 24.325 -11.437 -10.870 1.00 83.56 191 GLN A CA 1
ATOM 1511 C C . GLN A 1 191 ? 23.456 -12.700 -10.911 1.00 83.56 191 GLN A C 1
ATOM 1513 O O . GLN A 1 191 ? 22.233 -12.591 -10.852 1.00 83.56 191 GLN A O 1
ATOM 1518 N N . TYR A 1 192 ? 24.063 -13.887 -11.014 1.00 80.94 192 TYR A N 1
ATOM 1519 C CA . TYR A 1 192 ? 23.334 -15.153 -11.169 1.00 80.94 192 TYR A CA 1
ATOM 1520 C C . TYR A 1 192 ? 23.397 -16.063 -9.934 1.00 80.94 192 TYR A C 1
ATOM 1522 O O . TYR A 1 192 ? 22.633 -17.025 -9.851 1.00 80.94 192 TYR A O 1
ATOM 1530 N N . THR A 1 193 ? 24.276 -15.787 -8.964 1.00 80.88 193 THR A N 1
ATOM 1531 C CA . THR A 1 193 ? 24.430 -16.596 -7.746 1.00 80.88 193 THR A CA 1
ATOM 1532 C C . THR A 1 193 ? 24.030 -15.817 -6.490 1.00 80.88 193 THR A C 1
ATOM 1534 O O . THR A 1 193 ? 24.563 -14.756 -6.176 1.00 80.88 193 THR A O 1
ATOM 1537 N N . MET A 1 194 ? 23.086 -16.369 -5.721 1.00 77.31 194 MET A N 1
ATOM 1538 C CA . MET A 1 194 ? 22.585 -15.776 -4.474 1.00 77.31 194 MET A CA 1
ATOM 1539 C C . MET A 1 194 ? 23.510 -16.106 -3.289 1.00 77.31 194 MET A C 1
ATOM 1541 O O . MET A 1 194 ? 23.170 -16.915 -2.427 1.00 77.31 194 MET A O 1
ATOM 1545 N N . ARG A 1 195 ? 24.711 -15.517 -3.244 1.00 80.62 195 ARG A N 1
ATOM 1546 C CA . ARG A 1 195 ? 25.624 -15.641 -2.091 1.00 80.62 195 ARG A CA 1
ATOM 1547 C C . ARG A 1 195 ? 25.270 -14.632 -0.992 1.00 80.62 195 ARG A C 1
ATOM 1549 O O . ARG A 1 195 ? 25.008 -13.470 -1.282 1.00 80.62 195 ARG A O 1
ATOM 1556 N N . PHE A 1 196 ? 25.334 -15.039 0.281 1.00 74.06 196 PHE A N 1
ATOM 1557 C CA . PHE A 1 196 ? 25.046 -14.159 1.431 1.00 74.06 196 PHE A CA 1
ATOM 1558 C C . PHE A 1 196 ? 25.957 -12.922 1.511 1.00 74.06 196 PHE A C 1
ATOM 1560 O O . PHE A 1 196 ? 25.524 -11.878 1.988 1.00 74.06 196 PHE A O 1
ATOM 1567 N N . SER A 1 197 ? 27.183 -13.004 0.986 1.00 73.12 197 SER A N 1
ATOM 1568 C CA . SER A 1 197 ? 28.095 -11.859 0.840 1.00 73.12 197 SER A CA 1
ATOM 1569 C C . SER A 1 197 ? 27.525 -10.736 -0.031 1.00 73.12 197 SER A C 1
ATOM 1571 O O . SER A 1 197 ? 27.894 -9.581 0.145 1.00 73.12 197 SER A O 1
ATOM 1573 N N . ASN A 1 198 ? 26.598 -11.060 -0.935 1.00 71.56 198 ASN A N 1
ATOM 1574 C CA . ASN A 1 198 ? 26.036 -10.130 -1.913 1.00 71.56 198 ASN A CA 1
ATOM 1575 C C . ASN A 1 198 ? 24.711 -9.517 -1.427 1.00 71.56 198 ASN A C 1
ATOM 1577 O O . ASN A 1 198 ? 24.189 -8.589 -2.044 1.00 71.56 198 ASN A O 1
ATOM 1581 N N . ALA A 1 199 ? 24.169 -10.002 -0.302 1.00 72.25 199 ALA A N 1
ATOM 1582 C CA . ALA A 1 199 ? 22.893 -9.548 0.254 1.00 72.25 199 ALA A CA 1
ATOM 1583 C C . ALA A 1 199 ? 22.937 -8.106 0.793 1.00 72.25 199 ALA A C 1
ATOM 1585 O O . ALA A 1 199 ? 21.891 -7.486 0.966 1.00 72.25 199 ALA A O 1
ATOM 1586 N N . ALA A 1 200 ? 24.134 -7.554 1.025 1.00 70.00 200 ALA A N 1
ATOM 1587 C CA . ALA A 1 200 ? 24.318 -6.163 1.443 1.00 70.00 200 ALA A CA 1
ATOM 1588 C C . ALA A 1 200 ? 24.033 -5.142 0.318 1.00 70.00 200 ALA A C 1
ATOM 1590 O O . ALA A 1 200 ? 23.927 -3.948 0.592 1.00 70.00 200 ALA A O 1
ATOM 1591 N N . GLY A 1 201 ? 23.869 -5.599 -0.932 1.00 66.62 201 GLY A N 1
ATOM 1592 C CA . GLY A 1 201 ? 23.591 -4.771 -2.108 1.00 66.62 201 GLY A CA 1
ATOM 1593 C C . GLY A 1 201 ? 24.756 -4.742 -3.103 1.00 66.62 201 GLY A C 1
ATOM 1594 O O . GLY A 1 201 ? 25.917 -4.920 -2.737 1.00 66.62 201 GLY A O 1
ATOM 1595 N N . TYR A 1 202 ? 24.450 -4.517 -4.386 1.00 66.19 202 TYR A N 1
ATOM 1596 C CA . TYR A 1 202 ? 25.450 -4.453 -5.459 1.00 66.19 202 TYR A CA 1
ATOM 1597 C C . TYR A 1 202 ? 26.532 -3.412 -5.128 1.00 66.19 202 TYR A C 1
ATOM 1599 O O . TYR A 1 202 ? 26.232 -2.227 -4.974 1.00 66.19 202 TYR A O 1
ATOM 1607 N N . ARG A 1 203 ? 27.790 -3.866 -5.016 1.00 67.12 203 ARG A N 1
ATOM 1608 C CA . ARG A 1 203 ? 28.972 -3.058 -4.647 1.00 67.12 203 ARG A CA 1
ATOM 1609 C C . ARG A 1 203 ? 28.938 -2.429 -3.244 1.00 67.12 203 ARG A C 1
ATOM 1611 O O . ARG A 1 203 ? 29.689 -1.490 -2.993 1.00 67.12 203 ARG A O 1
ATOM 1618 N N . GLN A 1 204 ? 28.109 -2.927 -2.328 1.00 70.38 204 GLN A N 1
ATOM 1619 C CA . GLN A 1 204 ? 28.147 -2.510 -0.924 1.00 70.38 204 GLN A CA 1
ATOM 1620 C C . GLN A 1 204 ? 29.099 -3.428 -0.137 1.00 70.38 204 GLN A C 1
ATOM 1622 O O . GLN A 1 204 ? 28.986 -4.651 -0.247 1.00 70.38 204 GLN A O 1
ATOM 1627 N N . PRO A 1 205 ? 30.051 -2.888 0.645 1.00 74.31 205 PRO A N 1
ATOM 1628 C CA . PRO A 1 205 ? 30.947 -3.715 1.441 1.00 74.31 205 PRO A CA 1
ATOM 1629 C C . PRO A 1 205 ? 30.177 -4.393 2.583 1.00 74.31 205 PRO A C 1
ATOM 1631 O O . PRO A 1 205 ? 29.322 -3.782 3.230 1.00 74.31 205 PRO A O 1
ATOM 1634 N N . VAL A 1 206 ? 30.513 -5.657 2.857 1.00 66.44 206 VAL A N 1
ATOM 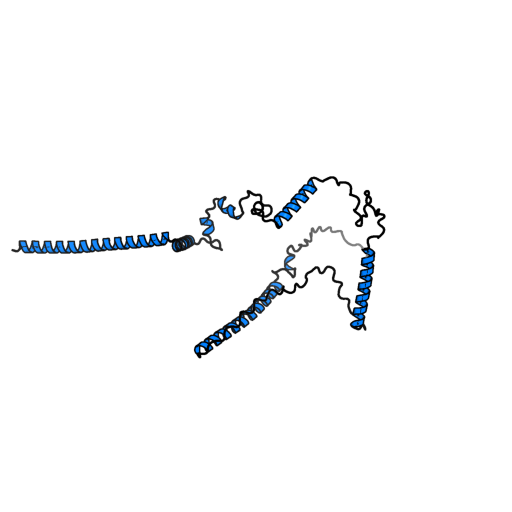1635 C CA . VAL A 1 206 ? 29.973 -6.441 3.980 1.00 66.44 206 VAL A CA 1
ATOM 1636 C C . VAL A 1 206 ? 30.429 -5.787 5.290 1.00 66.44 206 VAL A C 1
ATOM 1638 O O . VAL A 1 206 ? 31.533 -6.029 5.765 1.00 66.44 206 VAL A O 1
ATOM 1641 N N . GLY A 1 207 ? 29.614 -4.880 5.828 1.00 70.12 207 GLY A N 1
ATOM 1642 C CA . GLY A 1 207 ? 29.955 -4.053 6.993 1.00 70.12 207 GLY A CA 1
ATOM 1643 C C . GLY A 1 207 ? 29.383 -2.635 6.946 1.00 70.12 207 GLY A C 1
ATOM 1644 O O . GLY A 1 207 ? 29.323 -1.969 7.981 1.00 70.12 207 GLY A O 1
ATOM 1645 N N . GLN A 1 208 ? 28.911 -2.170 5.784 1.00 73.25 208 GLN A N 1
ATOM 1646 C CA . GLN A 1 208 ? 28.133 -0.937 5.713 1.00 73.25 208 GLN A CA 1
ATOM 1647 C C . GLN A 1 208 ? 26.731 -1.188 6.271 1.00 73.25 208 GLN A C 1
ATOM 1649 O O . GLN A 1 208 ? 26.038 -2.123 5.869 1.00 73.25 208 GLN A O 1
ATOM 1654 N N . ALA A 1 209 ? 26.329 -0.359 7.237 1.00 69.94 209 ALA A N 1
ATOM 1655 C CA . ALA A 1 209 ? 24.972 -0.397 7.753 1.00 69.94 209 ALA A CA 1
ATOM 1656 C C . ALA A 1 209 ? 24.006 -0.111 6.590 1.00 69.94 209 ALA A C 1
ATOM 1658 O O . ALA A 1 209 ? 24.245 0.840 5.839 1.00 69.94 209 ALA A O 1
ATOM 1659 N N . PRO A 1 210 ? 22.941 -0.908 6.415 1.00 75.75 210 PRO A N 1
ATOM 1660 C CA . PRO A 1 210 ? 21.995 -0.690 5.333 1.00 75.75 210 PRO A CA 1
ATOM 1661 C C . PRO A 1 210 ? 21.392 0.715 5.394 1.00 75.75 210 PRO A C 1
ATOM 1663 O O . PRO A 1 210 ? 21.305 1.312 6.468 1.00 75.75 210 PRO A O 1
ATOM 1666 N N . TRP A 1 211 ? 20.909 1.233 4.264 1.00 70.94 211 TRP A N 1
ATOM 1667 C CA . TRP A 1 211 ? 20.331 2.581 4.186 1.00 70.94 211 TRP A CA 1
ATOM 1668 C C . TRP A 1 211 ? 19.156 2.801 5.161 1.00 70.94 211 TRP A C 1
ATOM 1670 O O . TRP A 1 211 ? 18.931 3.926 5.598 1.00 70.94 211 TRP A O 1
ATOM 1680 N N . TYR A 1 212 ? 18.471 1.729 5.576 1.00 61.78 212 TYR A N 1
ATOM 1681 C CA . TYR A 1 212 ? 17.403 1.723 6.585 1.00 61.78 212 TYR A CA 1
ATOM 1682 C C . TYR A 1 212 ? 17.893 1.660 8.046 1.00 61.78 212 TYR A C 1
ATOM 1684 O O . TYR A 1 212 ? 17.096 1.790 8.965 1.00 61.78 212 TYR A O 1
ATOM 1692 N N . SER A 1 213 ? 19.193 1.473 8.285 1.00 69.25 213 SER A N 1
ATOM 1693 C CA . SER A 1 213 ? 19.815 1.507 9.619 1.00 69.25 213 SER A CA 1
ATOM 1694 C C . SER A 1 213 ? 20.401 2.886 9.965 1.00 69.25 213 SER A C 1
ATOM 1696 O O . SER A 1 213 ? 20.926 3.073 11.066 1.00 69.25 213 SER A O 1
ATOM 1698 N N . SER A 1 214 ? 20.326 3.850 9.044 1.00 59.41 214 SER A N 1
ATOM 1699 C CA . SER A 1 214 ? 20.761 5.240 9.246 1.00 59.41 214 SER A CA 1
ATOM 1700 C C . SER A 1 214 ? 19.966 5.947 10.354 1.00 59.41 214 SER A C 1
ATOM 1702 O O . SER A 1 214 ? 20.547 6.687 11.145 1.00 59.41 214 SER A O 1
ATOM 1704 N N . SER A 1 215 ? 18.682 5.610 10.517 1.00 56.00 215 SER A N 1
ATOM 1705 C CA . SER A 1 215 ? 17.793 6.173 11.545 1.00 56.00 215 SER A CA 1
ATOM 1706 C C . SER A 1 215 ? 18.130 5.765 12.982 1.00 56.00 215 SER A C 1
ATOM 1708 O O . SER A 1 215 ? 17.495 6.247 13.913 1.00 56.00 215 SER A O 1
ATOM 1710 N N . GLN A 1 216 ? 19.082 4.848 13.179 1.00 56.84 216 GLN A N 1
ATOM 1711 C CA . GLN A 1 216 ? 19.513 4.413 14.508 1.00 56.84 216 GLN A CA 1
ATOM 1712 C C . GLN A 1 216 ? 20.853 5.031 14.934 1.00 56.84 216 GLN A C 1
ATOM 1714 O O . GLN A 1 216 ? 21.208 4.961 16.108 1.00 56.84 216 GLN A O 1
ATOM 1719 N N . ARG A 1 217 ? 21.608 5.626 13.996 1.00 56.09 217 ARG A N 1
ATOM 1720 C CA . ARG A 1 217 ? 22.925 6.237 14.262 1.00 56.09 217 ARG A CA 1
ATOM 1721 C C . ARG A 1 217 ? 22.847 7.741 14.487 1.00 56.09 217 ARG A C 1
ATOM 1723 O O . ARG A 1 217 ? 23.632 8.283 15.258 1.00 56.09 217 ARG A O 1
ATOM 1730 N N . GLU A 1 218 ? 21.896 8.400 13.847 1.00 52.00 218 GLU A N 1
ATOM 1731 C CA . GLU A 1 218 ? 21.554 9.784 14.136 1.00 52.00 218 GLU A CA 1
ATOM 1732 C C . GLU A 1 218 ? 20.468 9.742 15.207 1.00 52.00 218 GLU A C 1
ATOM 1734 O O . GLU A 1 218 ? 19.356 9.306 14.932 1.00 52.00 218 GLU A O 1
ATOM 1739 N N . GLY A 1 219 ? 20.790 10.138 16.442 1.00 48.91 219 GLY A N 1
ATOM 1740 C CA . GLY A 1 219 ? 19.850 10.247 17.567 1.00 48.91 219 GLY A CA 1
ATOM 1741 C C . GLY A 1 219 ? 18.788 11.335 17.372 1.00 48.91 219 GLY A C 1
ATOM 1742 O O . GLY A 1 219 ? 18.494 12.097 18.288 1.00 48.91 219 GLY A O 1
ATOM 1743 N N . ILE A 1 220 ? 18.252 11.447 16.160 1.00 51.88 220 ILE A N 1
ATOM 1744 C CA . ILE A 1 220 ? 17.033 12.166 15.847 1.00 51.88 220 ILE A CA 1
ATOM 1745 C C . ILE A 1 220 ? 15.932 11.362 16.519 1.00 51.88 220 ILE A C 1
ATOM 1747 O O . ILE A 1 220 ? 15.725 10.196 16.193 1.00 51.88 220 ILE A O 1
ATOM 1751 N N . ASP A 1 221 ? 15.277 11.988 17.492 1.00 54.28 221 ASP A N 1
ATOM 1752 C CA . ASP A 1 221 ? 14.117 11.461 18.194 1.00 54.28 221 ASP A CA 1
ATOM 1753 C C . ASP A 1 221 ? 13.104 10.929 17.167 1.00 54.28 221 ASP A C 1
ATOM 1755 O O . ASP A 1 221 ? 12.361 11.688 16.536 1.00 54.28 221 ASP A O 1
ATOM 1759 N N . LEU A 1 222 ? 13.145 9.615 16.923 1.00 56.06 222 LEU A N 1
ATOM 1760 C CA . LEU A 1 222 ? 12.367 8.936 15.886 1.00 56.06 222 LEU A CA 1
ATOM 1761 C C . LEU A 1 222 ? 10.867 9.193 16.108 1.00 56.06 222 LEU A C 1
ATOM 1763 O O . LEU A 1 222 ? 10.096 9.286 15.153 1.00 56.06 222 LEU A O 1
ATOM 1767 N N . GLU A 1 223 ? 10.473 9.429 17.364 1.00 56.34 223 GLU A N 1
ATOM 1768 C CA . GLU A 1 223 ? 9.121 9.820 17.766 1.00 56.34 223 GLU A CA 1
ATOM 1769 C C . GLU A 1 223 ? 8.694 11.218 17.288 1.00 56.34 223 GLU A C 1
ATOM 1771 O O . GLU A 1 223 ? 7.496 11.491 17.165 1.00 56.34 223 GLU A O 1
ATOM 1776 N N . SER A 1 224 ? 9.637 12.123 17.029 1.00 58.38 224 SER A N 1
ATOM 1777 C CA . SER A 1 224 ? 9.385 13.479 16.517 1.00 58.38 224 SER A CA 1
ATOM 1778 C C . SER A 1 224 ? 9.339 13.522 14.984 1.00 58.38 224 SER A C 1
ATOM 1780 O O . SER A 1 224 ? 8.600 14.307 14.386 1.00 58.38 224 SER A O 1
ATOM 1782 N N . ALA A 1 225 ? 10.088 12.640 14.317 1.00 56.28 225 ALA A N 1
ATOM 1783 C CA . ALA A 1 225 ? 10.017 12.482 12.864 1.00 56.28 225 ALA A CA 1
ATOM 1784 C C . ALA A 1 225 ? 8.727 11.760 12.421 1.00 56.28 225 ALA A C 1
ATOM 1786 O O . ALA A 1 225 ? 8.149 12.118 11.398 1.00 56.28 225 ALA A O 1
ATOM 1787 N N . LEU A 1 226 ? 8.237 10.799 13.216 1.00 60.78 226 LEU A N 1
ATOM 1788 C CA . LEU A 1 226 ? 7.000 10.047 12.947 1.00 60.78 226 LEU A CA 1
ATOM 1789 C C . LEU A 1 226 ? 5.707 10.810 13.290 1.00 60.78 226 LEU A C 1
ATOM 1791 O O . LEU A 1 226 ? 4.631 10.425 12.831 1.00 60.78 226 LEU A O 1
ATOM 1795 N N . SER A 1 227 ? 5.780 11.887 14.081 1.00 62.53 227 SER A N 1
ATOM 1796 C CA . SER A 1 227 ? 4.601 12.677 14.472 1.00 62.53 227 SER A CA 1
ATOM 1797 C C . SER A 1 227 ? 4.155 13.707 13.430 1.00 62.53 227 SER A C 1
ATOM 1799 O O . SER A 1 227 ? 3.099 14.320 13.597 1.00 62.53 227 SER A O 1
ATOM 1801 N N . LYS A 1 228 ? 4.938 13.904 12.365 1.00 75.75 228 LYS A N 1
ATOM 1802 C CA . LYS A 1 228 ? 4.659 14.873 11.298 1.00 75.75 228 LYS A CA 1
ATOM 1803 C C . LYS A 1 228 ? 3.820 14.214 10.206 1.00 75.75 228 LYS A C 1
ATOM 1805 O O . LYS A 1 228 ? 4.070 13.076 9.810 1.00 75.75 228 LYS A O 1
ATOM 1810 N N . ASP A 1 229 ? 2.781 14.908 9.757 1.00 76.12 229 ASP A N 1
ATOM 1811 C CA . ASP A 1 229 ? 1.933 14.448 8.658 1.00 76.12 229 ASP A CA 1
ATOM 1812 C C . ASP A 1 229 ? 2.666 14.517 7.302 1.00 76.12 229 ASP A C 1
ATOM 1814 O O . ASP A 1 229 ? 3.749 15.091 7.208 1.00 76.12 229 ASP A O 1
ATOM 1818 N N . VAL A 1 230 ? 2.078 13.963 6.235 1.00 77.25 230 VAL A N 1
ATOM 1819 C CA . VAL A 1 230 ? 2.625 13.982 4.858 1.00 77.25 230 VAL A CA 1
ATOM 1820 C C . VAL A 1 230 ? 2.974 15.407 4.393 1.00 77.25 230 VAL A C 1
ATOM 1822 O O . VAL A 1 230 ? 3.889 15.596 3.595 1.00 77.25 230 VAL A O 1
ATOM 1825 N N . TRP A 1 231 ? 2.292 16.415 4.943 1.00 75.12 231 TRP A N 1
ATOM 1826 C CA . TRP A 1 231 ? 2.531 17.840 4.688 1.00 75.12 231 TRP A CA 1
ATOM 1827 C C . TRP A 1 231 ? 3.438 18.540 5.715 1.00 75.12 231 TRP A C 1
ATOM 1829 O O . TRP A 1 231 ? 3.545 19.762 5.706 1.00 75.12 231 TRP A O 1
ATOM 1839 N N . GLY A 1 232 ? 4.095 17.794 6.604 1.00 79.06 232 GLY A N 1
ATOM 1840 C CA . GLY A 1 232 ? 5.061 18.323 7.572 1.00 79.06 232 GLY A CA 1
ATOM 1841 C C . GLY A 1 232 ? 4.452 19.031 8.785 1.00 79.06 232 GLY A C 1
ATOM 1842 O O . GLY A 1 232 ? 5.201 19.536 9.617 1.00 79.06 232 GLY A O 1
ATOM 1843 N N . ASN A 1 233 ? 3.122 19.055 8.913 1.00 82.88 233 ASN A N 1
ATOM 1844 C CA . ASN A 1 233 ? 2.445 19.639 10.067 1.00 82.88 233 ASN A CA 1
ATOM 1845 C C . ASN A 1 233 ? 2.414 18.641 11.233 1.00 82.88 233 ASN A C 1
ATOM 1847 O O . ASN A 1 233 ? 2.208 17.441 11.027 1.00 82.88 233 ASN A O 1
ATOM 1851 N N . GLU A 1 234 ? 2.615 19.123 12.455 1.00 76.38 234 GLU A N 1
ATOM 1852 C CA . GLU A 1 234 ? 2.550 18.279 13.649 1.00 76.38 234 GLU A CA 1
ATOM 1853 C C . GLU A 1 234 ? 1.085 18.039 14.026 1.00 76.38 234 GLU A C 1
ATOM 1855 O O . GLU A 1 234 ? 0.343 18.981 14.304 1.00 76.38 234 GLU A O 1
ATOM 1860 N N . ASP A 1 235 ? 0.651 16.775 14.028 1.00 79.19 235 ASP A N 1
ATOM 1861 C CA . ASP A 1 235 ? -0.659 16.401 14.564 1.00 79.19 235 ASP A CA 1
ATOM 1862 C C . ASP A 1 235 ? -0.480 15.952 16.027 1.00 79.19 235 ASP A C 1
ATOM 1864 O O . ASP A 1 235 ? 0.016 14.842 16.271 1.00 79.19 235 ASP A O 1
ATOM 1868 N N . PRO A 1 236 ? -0.875 16.779 17.018 1.00 79.88 236 PRO A N 1
ATOM 1869 C CA . PRO A 1 236 ? -0.621 16.496 18.430 1.00 79.88 236 PRO A CA 1
ATOM 1870 C C . PRO A 1 236 ? -1.327 15.219 18.905 1.00 79.88 236 PRO A C 1
ATOM 1872 O O . PRO A 1 236 ? -0.831 14.522 19.791 1.00 79.88 236 PRO A O 1
ATOM 1875 N N . LEU A 1 237 ? -2.454 14.860 18.280 1.00 83.38 237 LEU A N 1
ATOM 1876 C CA . LEU A 1 237 ? -3.254 13.698 18.662 1.00 83.38 237 LEU A CA 1
ATOM 1877 C C . LEU A 1 237 ? -2.814 12.416 17.948 1.00 83.38 237 LEU A C 1
ATOM 1879 O O . LEU A 1 237 ? -3.278 11.328 18.296 1.00 83.38 237 LEU A O 1
ATOM 1883 N N . ARG A 1 238 ? -1.904 12.488 16.970 1.00 84.00 238 ARG A N 1
ATOM 1884 C CA . ARG A 1 238 ? -1.422 11.306 16.238 1.00 84.00 238 ARG A CA 1
ATOM 1885 C C . ARG A 1 238 ? -0.796 10.269 17.164 1.00 84.00 238 ARG A C 1
ATOM 1887 O O . ARG A 1 238 ? -1.155 9.094 17.087 1.00 84.00 238 ARG A O 1
ATOM 1894 N N . ARG A 1 239 ? 0.050 10.717 18.096 1.00 83.25 239 ARG A N 1
ATOM 1895 C CA . ARG A 1 239 ? 0.685 9.860 19.112 1.00 83.25 239 ARG A CA 1
ATOM 1896 C C . ARG A 1 239 ? -0.352 9.158 19.984 1.00 83.25 239 ARG A C 1
ATOM 1898 O O . ARG A 1 239 ? -0.209 7.981 20.303 1.00 83.25 239 ARG A O 1
ATOM 1905 N N . GLU A 1 240 ? -1.412 9.865 20.360 1.00 88.88 240 GLU A N 1
ATOM 1906 C CA . GLU A 1 240 ? -2.492 9.301 21.168 1.00 88.88 240 GLU A CA 1
ATOM 1907 C C . GLU A 1 240 ? -3.308 8.273 20.383 1.00 88.88 240 GLU A C 1
ATOM 1909 O O . GLU A 1 240 ? -3.616 7.207 20.915 1.00 88.88 240 GLU A O 1
ATOM 1914 N N . ARG A 1 241 ? -3.591 8.532 19.099 1.00 89.25 241 ARG A N 1
ATOM 1915 C CA . ARG A 1 241 ? -4.280 7.577 18.217 1.00 89.25 241 ARG A CA 1
ATOM 1916 C C . ARG A 1 241 ? -3.448 6.325 17.966 1.00 89.25 241 ARG A C 1
ATOM 1918 O O . ARG A 1 241 ? -3.996 5.227 17.979 1.00 89.25 241 ARG A O 1
ATOM 1925 N N . GLU A 1 242 ? -2.142 6.459 17.763 1.00 86.94 242 GLU A N 1
ATOM 1926 C CA . GLU A 1 242 ? -1.236 5.317 17.606 1.00 86.94 242 GLU A CA 1
ATOM 1927 C C . GLU A 1 242 ? -1.147 4.502 18.895 1.00 86.94 242 GLU A C 1
ATOM 1929 O O . GLU A 1 242 ? -1.363 3.292 18.862 1.00 86.94 242 GLU A O 1
ATOM 1934 N N . LYS A 1 243 ? -0.976 5.155 20.051 1.00 89.69 243 LYS A N 1
ATOM 1935 C CA . LYS A 1 243 ? -1.065 4.485 21.358 1.00 89.69 243 LYS A CA 1
ATOM 1936 C C . LYS A 1 243 ? -2.412 3.792 21.537 1.00 89.69 243 LYS A C 1
ATOM 1938 O O . LYS A 1 243 ? -2.448 2.666 22.016 1.00 89.69 243 LYS A O 1
ATOM 1943 N N . ALA A 1 244 ? -3.520 4.414 21.136 1.00 90.56 244 ALA A N 1
ATOM 1944 C CA . ALA A 1 244 ? -4.841 3.798 21.198 1.00 90.56 244 ALA A CA 1
ATOM 1945 C C . ALA A 1 244 ? -4.938 2.560 20.296 1.00 90.56 244 ALA A C 1
ATOM 1947 O O . ALA A 1 244 ? -5.421 1.534 20.760 1.00 90.56 244 ALA A O 1
ATOM 1948 N N . ARG A 1 245 ? -4.424 2.611 19.061 1.00 90.88 245 ARG A N 1
ATOM 1949 C CA . ARG A 1 245 ? -4.365 1.456 18.146 1.00 90.88 245 ARG A CA 1
ATOM 1950 C C . ARG A 1 245 ? -3.528 0.316 18.730 1.00 90.88 245 ARG A C 1
ATOM 1952 O O . ARG A 1 245 ? -3.988 -0.822 18.747 1.00 90.88 245 ARG A O 1
ATOM 1959 N N . MET A 1 246 ? -2.356 0.624 19.284 1.00 87.62 246 MET A N 1
ATOM 1960 C CA . MET A 1 246 ? -1.505 -0.366 19.955 1.00 87.62 246 MET A CA 1
ATOM 1961 C C . MET A 1 246 ? -2.202 -0.959 21.186 1.00 87.62 246 MET A C 1
ATOM 1963 O O . MET A 1 246 ? -2.230 -2.171 21.352 1.00 87.62 246 MET A O 1
ATOM 1967 N N . ASN A 1 247 ? -2.864 -0.128 21.994 1.00 91.81 247 ASN A N 1
ATOM 1968 C CA . ASN A 1 247 ? -3.634 -0.562 23.164 1.00 91.81 247 ASN A CA 1
ATOM 1969 C C . ASN A 1 247 ? -4.916 -1.339 22.812 1.00 91.81 247 ASN A C 1
ATOM 1971 O O . ASN A 1 247 ? -5.484 -1.987 23.688 1.00 91.81 247 ASN A O 1
ATOM 1975 N N . VAL A 1 248 ? -5.440 -1.211 21.590 1.00 91.19 248 VAL A N 1
ATOM 1976 C CA . VAL A 1 248 ? -6.581 -2.005 21.101 1.00 91.19 248 VAL A CA 1
ATOM 1977 C C . VAL A 1 248 ? -6.112 -3.398 20.693 1.00 91.19 248 VAL A C 1
ATOM 1979 O O . VAL A 1 248 ? -6.799 -4.371 20.988 1.00 91.19 248 VAL A O 1
ATOM 1982 N N . ASN A 1 249 ? -4.930 -3.494 20.082 1.00 91.19 249 ASN A N 1
ATOM 1983 C CA . ASN A 1 249 ? -4.355 -4.761 19.634 1.00 91.19 249 ASN A CA 1
ATOM 1984 C C . ASN A 1 249 ? -3.575 -5.509 20.735 1.00 91.19 249 ASN A C 1
ATOM 1986 O O . ASN A 1 249 ? -3.249 -6.678 20.552 1.00 91.19 249 ASN A O 1
ATOM 1990 N N . ASP A 1 250 ? -3.275 -4.863 21.868 1.00 93.50 250 ASP A N 1
ATOM 1991 C CA . ASP A 1 250 ? -2.574 -5.473 23.003 1.00 93.50 250 ASP A CA 1
ATOM 1992 C C . ASP A 1 250 ? -3.553 -6.134 24.007 1.00 93.50 250 ASP A C 1
ATOM 1994 O O . ASP A 1 250 ? -4.337 -5.437 24.668 1.00 93.50 250 ASP A O 1
ATOM 1998 N N . PRO A 1 251 ? -3.491 -7.466 24.210 1.00 94.38 251 PRO A N 1
ATOM 1999 C CA . PRO A 1 251 ? -4.329 -8.157 25.191 1.00 94.38 251 PRO A CA 1
ATOM 2000 C C . PRO A 1 251 ? -4.058 -7.714 26.640 1.00 94.38 251 PRO A C 1
ATOM 2002 O O . PRO A 1 251 ? -4.979 -7.691 27.463 1.00 94.38 251 PRO A O 1
ATOM 2005 N N . LEU A 1 252 ? -2.827 -7.310 26.979 1.00 94.50 252 LEU A N 1
ATOM 2006 C CA . LEU A 1 252 ? -2.499 -6.828 28.325 1.00 94.50 252 LEU A CA 1
ATOM 2007 C C . LEU A 1 252 ? -3.207 -5.504 28.625 1.00 94.50 252 LEU A C 1
ATOM 2009 O O . LEU A 1 252 ? -3.692 -5.290 29.742 1.00 94.50 252 LEU A O 1
ATOM 2013 N N . ALA A 1 253 ? -3.309 -4.619 27.635 1.00 94.69 253 ALA A N 1
ATOM 2014 C CA . ALA A 1 253 ? -4.044 -3.368 27.758 1.00 94.69 253 ALA A CA 1
ATOM 2015 C C . ALA A 1 253 ? -5.547 -3.607 27.992 1.00 94.69 253 ALA A C 1
ATOM 2017 O O . ALA A 1 253 ? -6.149 -2.916 28.823 1.00 94.69 253 ALA A O 1
ATOM 2018 N N . ALA A 1 254 ? -6.145 -4.612 27.343 1.00 94.38 254 ALA A N 1
ATOM 2019 C CA . ALA A 1 254 ? -7.534 -5.007 27.584 1.00 94.38 254 ALA A CA 1
ATOM 2020 C C . ALA A 1 254 ? -7.754 -5.493 29.029 1.00 94.38 254 ALA A C 1
ATOM 2022 O O . ALA A 1 254 ? -8.655 -5.003 29.716 1.00 94.38 254 ALA A O 1
ATOM 2023 N N . MET A 1 255 ? -6.877 -6.361 29.545 1.00 94.12 255 MET A N 1
ATOM 2024 C CA . MET A 1 255 ? -6.950 -6.809 30.942 1.00 94.12 255 MET A CA 1
ATOM 2025 C C . MET A 1 255 ? -6.795 -5.649 31.931 1.00 94.12 255 MET A C 1
ATOM 2027 O O . MET A 1 255 ? -7.546 -5.545 32.901 1.00 94.12 255 MET A O 1
ATOM 2031 N N . ARG A 1 256 ? -5.864 -4.720 31.674 1.00 95.50 256 ARG A N 1
ATOM 2032 C CA . ARG A 1 256 ? -5.673 -3.527 32.515 1.00 95.50 256 ARG A CA 1
ATOM 2033 C C . ARG A 1 256 ? -6.918 -2.638 32.546 1.00 95.50 256 ARG A C 1
ATOM 2035 O O . ARG A 1 256 ? -7.230 -2.093 33.605 1.00 95.50 256 ARG A O 1
ATOM 2042 N N . LYS A 1 257 ? -7.639 -2.496 31.427 1.00 94.94 257 LYS A N 1
ATOM 2043 C CA . LYS A 1 257 ? -8.930 -1.784 31.385 1.00 94.94 257 LYS A CA 1
ATOM 2044 C C . LYS A 1 257 ? -9.980 -2.491 32.247 1.00 94.94 257 LYS A C 1
ATOM 2046 O O . LYS A 1 257 ? -10.613 -1.820 33.058 1.00 94.94 257 LYS A O 1
ATOM 2051 N N . GLY A 1 258 ? -10.090 -3.818 32.152 1.00 95.75 258 GLY A N 1
ATOM 2052 C CA . GLY A 1 258 ? -10.998 -4.609 32.993 1.00 95.75 258 GLY A CA 1
ATOM 2053 C C . GLY A 1 258 ? -10.705 -4.460 34.490 1.00 95.75 258 GLY A C 1
ATOM 2054 O O . GLY A 1 258 ? -11.597 -4.148 35.274 1.00 95.75 258 GLY A O 1
ATOM 2055 N N . VAL A 1 259 ? -9.434 -4.556 34.895 1.00 97.06 259 VAL A N 1
ATOM 2056 C CA . VAL A 1 259 ? -9.026 -4.361 36.301 1.00 97.06 259 VAL A CA 1
ATOM 2057 C C . VAL A 1 259 ? -9.352 -2.946 36.801 1.00 97.06 259 VAL A C 1
ATOM 2059 O O . VAL A 1 259 ? -9.770 -2.776 37.946 1.00 97.06 259 VAL A O 1
ATOM 2062 N N . ARG A 1 260 ? -9.193 -1.912 35.961 1.00 97.00 260 ARG A N 1
ATOM 2063 C CA . ARG A 1 260 ? -9.571 -0.532 36.319 1.00 97.00 260 ARG A CA 1
ATOM 2064 C C . ARG A 1 260 ? -11.079 -0.380 36.518 1.00 97.00 260 ARG A C 1
ATOM 2066 O O . ARG A 1 260 ? -11.476 0.289 37.465 1.00 97.00 260 ARG A O 1
ATOM 2073 N N . GLN A 1 261 ? -11.896 -1.008 35.673 1.00 96.81 261 GLN A N 1
ATOM 2074 C CA . GLN A 1 261 ? -13.355 -0.997 35.819 1.00 96.81 261 GLN A CA 1
ATOM 2075 C C . GLN A 1 261 ? -13.791 -1.663 37.129 1.00 96.81 261 GLN A C 1
ATOM 2077 O O . GLN A 1 261 ? -14.588 -1.088 37.862 1.00 96.81 261 GLN A O 1
ATOM 2082 N N . LEU A 1 262 ? -13.208 -2.814 37.479 1.00 97.94 262 LEU A N 1
ATOM 2083 C CA . LEU A 1 262 ? -13.499 -3.483 38.752 1.00 97.94 262 LEU A CA 1
ATOM 2084 C C . LEU A 1 262 ? -13.149 -2.603 39.959 1.00 97.94 262 LEU A C 1
ATOM 2086 O O . LEU A 1 262 ? -13.960 -2.463 40.870 1.00 97.94 262 LEU A O 1
ATOM 2090 N N . LYS A 1 263 ? -11.983 -1.942 39.933 1.00 98.06 263 LYS A N 1
ATOM 2091 C CA . LYS A 1 263 ? -11.590 -0.989 40.983 1.00 98.06 263 LYS A CA 1
ATOM 2092 C C . LYS A 1 263 ? -12.536 0.208 41.076 1.00 98.06 263 LYS A C 1
ATOM 2094 O O . LYS A 1 263 ? -12.812 0.667 42.180 1.00 98.06 263 LYS A O 1
ATOM 2099 N N . ALA A 1 264 ? -13.021 0.723 39.946 1.00 97.75 264 ALA A N 1
ATOM 2100 C CA . ALA A 1 264 ? -13.984 1.823 39.935 1.00 97.75 264 ALA A CA 1
ATOM 2101 C C . ALA A 1 264 ? -15.307 1.405 40.597 1.00 97.75 264 ALA A C 1
ATOM 2103 O O . ALA A 1 264 ? -15.773 2.092 41.501 1.00 97.75 264 ALA A O 1
ATOM 2104 N N . VAL A 1 265 ? -15.840 0.232 40.241 1.00 98.06 265 VAL A N 1
ATOM 2105 C CA . VAL A 1 265 ? -17.061 -0.324 40.851 1.00 98.06 265 VAL A CA 1
ATOM 2106 C C . VAL A 1 265 ? -16.881 -0.574 42.349 1.00 98.06 265 VAL A C 1
ATOM 2108 O O . VAL A 1 265 ? -17.779 -0.295 43.140 1.00 98.06 265 VAL A O 1
ATOM 2111 N N . GLU A 1 266 ? -15.722 -1.080 42.771 1.00 97.88 266 GLU A N 1
ATOM 2112 C CA . GLU A 1 266 ? -15.418 -1.276 44.190 1.00 97.88 266 GLU A CA 1
ATOM 2113 C C . GLU A 1 266 ? -15.396 0.056 44.955 1.00 97.88 266 GLU A C 1
ATOM 2115 O O . GLU A 1 266 ? -15.971 0.162 46.041 1.00 97.88 266 GLU A O 1
ATOM 2120 N N . GLN A 1 267 ? -14.797 1.099 44.371 1.00 97.75 267 GLN A N 1
ATOM 2121 C CA . GLN A 1 267 ? -14.808 2.439 44.955 1.00 97.75 267 GLN A CA 1
ATOM 2122 C C . GLN A 1 267 ? -16.216 3.033 45.020 1.00 97.75 267 GLN A C 1
ATOM 2124 O O . GLN A 1 267 ? -16.559 3.640 46.032 1.00 97.75 267 GLN A O 1
ATOM 2129 N N . GLU A 1 268 ? -17.040 2.852 43.989 1.00 97.56 268 GLU A N 1
ATOM 2130 C CA . GLU A 1 268 ? -18.438 3.295 43.993 1.00 97.56 268 GLU A CA 1
ATOM 2131 C C . GLU A 1 268 ? -19.256 2.574 45.063 1.00 97.56 268 GLU A C 1
ATOM 2133 O O . GLU A 1 268 ? -19.946 3.226 45.844 1.00 97.56 268 GLU A O 1
ATOM 2138 N N . ARG A 1 269 ? -19.112 1.249 45.185 1.00 97.94 269 ARG A N 1
ATOM 2139 C CA . ARG A 1 269 ? -19.748 0.471 46.261 1.00 97.94 269 ARG A CA 1
ATOM 2140 C C . ARG A 1 269 ? -19.321 0.951 47.639 1.00 97.94 269 ARG A C 1
ATOM 2142 O O . ARG A 1 269 ? -20.153 1.045 48.536 1.00 97.94 269 ARG A O 1
ATOM 2149 N N . LYS A 1 270 ? -18.036 1.267 47.815 1.00 97.94 270 LYS A N 1
ATOM 2150 C CA . LYS A 1 270 ? -17.525 1.810 49.074 1.00 97.94 270 LYS A CA 1
ATOM 2151 C C . LYS A 1 270 ? -18.147 3.171 49.386 1.00 97.94 270 LYS A C 1
ATOM 2153 O O . LYS A 1 270 ? -18.658 3.345 50.483 1.00 97.94 270 LYS A O 1
ATOM 2158 N N . ARG A 1 271 ? -18.173 4.091 48.416 1.00 97.94 271 ARG A N 1
ATOM 2159 C CA . ARG A 1 271 ? -18.805 5.414 48.572 1.00 97.94 271 ARG A CA 1
ATOM 2160 C C . ARG A 1 271 ? -20.289 5.291 48.915 1.00 97.94 271 ARG A C 1
ATOM 2162 O O . ARG A 1 271 ? -20.742 5.938 49.849 1.00 97.94 271 ARG A O 1
ATOM 2169 N N . TRP A 1 272 ? -21.008 4.408 48.228 1.00 97.38 272 TRP A N 1
ATOM 2170 C CA . TRP A 1 272 ? -22.420 4.142 48.494 1.00 97.38 272 TRP A CA 1
ATOM 2171 C C . TRP A 1 272 ? -22.652 3.574 49.900 1.00 97.38 272 TRP A C 1
ATOM 2173 O O . TRP A 1 272 ? -23.547 4.021 50.614 1.00 97.38 272 TRP A O 1
ATOM 2183 N N . ASN A 1 273 ? -21.818 2.626 50.336 1.00 97.19 273 ASN A N 1
ATOM 2184 C CA . ASN A 1 273 ? -21.874 2.096 51.699 1.00 97.19 273 ASN A CA 1
ATOM 2185 C C . ASN A 1 273 ? -21.579 3.184 52.740 1.00 97.19 273 ASN A C 1
ATOM 2187 O O . ASN A 1 273 ? -22.269 3.257 53.753 1.00 97.19 273 ASN A O 1
ATOM 2191 N N . ASP A 1 274 ? -20.585 4.039 52.493 1.00 97.38 274 ASP A N 1
ATOM 2192 C CA . ASP A 1 274 ? -20.235 5.147 53.383 1.00 97.38 274 ASP A CA 1
ATOM 2193 C C . ASP A 1 274 ? -21.392 6.159 53.492 1.00 97.38 274 ASP A C 1
ATOM 2195 O O . ASP A 1 274 ? -21.715 6.613 54.589 1.00 97.38 274 ASP A O 1
ATOM 2199 N N . GLU A 1 275 ? -22.066 6.476 52.383 1.00 97.31 275 GLU A N 1
ATOM 2200 C CA . GLU A 1 275 ? -23.266 7.325 52.358 1.00 97.31 275 GLU A CA 1
ATOM 2201 C C . GLU A 1 275 ? -24.431 6.688 53.123 1.00 97.31 275 GLU A C 1
ATOM 2203 O O . GLU A 1 275 ? -25.008 7.319 54.010 1.00 97.31 275 GLU A O 1
ATOM 2208 N N . ARG A 1 276 ? -24.724 5.408 52.869 1.00 97.31 276 ARG A N 1
ATOM 2209 C CA . ARG A 1 276 ? -25.765 4.663 53.592 1.00 97.31 276 ARG A CA 1
ATOM 2210 C C . ARG A 1 276 ? -25.489 4.569 55.088 1.00 97.31 276 ARG A C 1
ATOM 2212 O O . ARG A 1 276 ? -26.414 4.711 55.886 1.00 97.31 276 ARG A O 1
ATOM 2219 N N . ASN A 1 277 ? -24.233 4.370 55.479 1.00 96.50 277 ASN A N 1
ATOM 2220 C CA . ASN A 1 277 ? -23.835 4.355 56.884 1.00 96.50 277 ASN A CA 1
ATOM 2221 C C . ASN A 1 277 ? -24.044 5.726 57.533 1.00 96.50 277 ASN A C 1
ATOM 2223 O O . ASN A 1 277 ? -24.615 5.794 58.620 1.00 96.50 277 ASN A O 1
ATOM 2227 N N . ARG A 1 278 ? -23.683 6.821 56.849 1.00 97.06 278 ARG A N 1
ATOM 2228 C CA . ARG A 1 278 ? -23.950 8.188 57.332 1.00 97.06 278 ARG A CA 1
ATOM 2229 C C . ARG A 1 278 ? -25.445 8.459 57.506 1.00 97.06 278 ARG A C 1
ATOM 2231 O O . ARG A 1 278 ? -25.840 9.051 58.508 1.00 97.06 278 ARG A O 1
ATOM 2238 N N . GLU A 1 279 ? -26.284 8.010 56.573 1.00 96.00 279 GLU A N 1
ATOM 2239 C CA . GLU A 1 279 ? -27.744 8.141 56.683 1.00 96.00 279 GLU A CA 1
ATOM 2240 C C . GLU A 1 279 ? -28.305 7.359 57.881 1.00 96.00 279 GLU A C 1
ATOM 2242 O O . GLU A 1 279 ? -29.122 7.882 58.643 1.00 96.00 279 GLU A O 1
ATOM 2247 N N . LEU A 1 280 ? -27.843 6.122 58.092 1.00 95.69 280 LEU A N 1
ATOM 2248 C CA . LEU A 1 280 ? -28.247 5.300 59.237 1.00 95.69 280 LEU A CA 1
ATOM 2249 C C . LEU A 1 280 ? -27.796 5.906 60.572 1.00 95.69 280 LEU A C 1
ATOM 2251 O O . LEU A 1 280 ? -28.573 5.938 61.530 1.00 95.69 280 LEU A O 1
ATOM 2255 N N . GLU A 1 281 ? -26.568 6.417 60.647 1.00 96.25 281 GLU A N 1
ATOM 2256 C CA . GLU A 1 281 ? -26.059 7.109 61.832 1.00 96.25 281 GLU A CA 1
ATOM 2257 C C . GLU A 1 281 ? -26.864 8.374 62.139 1.00 96.25 281 GLU A C 1
ATOM 2259 O O . GLU A 1 281 ? -27.224 8.605 63.297 1.00 96.25 281 GLU A O 1
ATOM 2264 N N . ALA A 1 282 ? -27.221 9.158 61.117 1.00 95.44 282 ALA A N 1
ATOM 2265 C CA . ALA A 1 282 ? -28.073 10.331 61.277 1.00 95.44 282 ALA A CA 1
ATOM 2266 C C . ALA A 1 282 ? -29.446 9.951 61.855 1.00 95.44 282 ALA A C 1
ATOM 2268 O O . ALA A 1 282 ? -29.889 10.557 62.838 1.00 95.44 282 ALA A O 1
ATOM 2269 N N . LEU A 1 283 ? -30.088 8.904 61.322 1.00 93.00 283 LEU A N 1
ATOM 2270 C CA . LEU A 1 283 ? -31.355 8.391 61.850 1.00 93.00 283 LEU A CA 1
ATOM 2271 C C . LEU A 1 283 ? -31.217 7.934 63.307 1.00 93.00 283 LEU A C 1
ATOM 2273 O O . LEU A 1 283 ? -31.989 8.383 64.157 1.00 93.00 283 LEU A O 1
ATOM 2277 N N . LYS A 1 284 ? -30.188 7.145 63.633 1.00 94.69 284 LYS A N 1
ATOM 2278 C CA . LYS A 1 284 ? -29.912 6.680 65.003 1.00 94.69 284 LYS A CA 1
ATOM 2279 C C . LYS A 1 284 ? -29.700 7.842 65.979 1.00 94.69 284 LYS A C 1
ATOM 2281 O O . LYS A 1 284 ? -30.182 7.807 67.112 1.00 94.69 284 LYS A O 1
ATOM 2286 N N . MET A 1 285 ? -29.020 8.903 65.545 1.00 93.62 285 MET A N 1
ATOM 2287 C CA . MET A 1 285 ? -28.839 10.123 66.337 1.00 93.62 285 MET A CA 1
ATOM 2288 C C . MET A 1 285 ? -30.160 10.871 66.552 1.00 93.62 285 MET A C 1
ATOM 2290 O O . MET A 1 285 ? -30.416 11.344 67.665 1.00 93.62 285 MET A O 1
ATOM 2294 N N . THR A 1 286 ? -31.027 10.956 65.536 1.00 92.69 286 THR A N 1
ATOM 2295 C CA . THR A 1 286 ? -32.364 11.559 65.693 1.00 92.69 286 THR A CA 1
ATOM 2296 C C . THR A 1 286 ? -33.257 10.755 66.639 1.00 92.69 286 THR A C 1
ATOM 2298 O O . THR A 1 286 ? -33.950 11.338 67.476 1.00 92.69 286 THR A O 1
ATOM 2301 N N . GLU A 1 287 ? -33.192 9.425 66.581 1.00 91.00 287 GLU A N 1
ATOM 2302 C CA . GLU A 1 287 ? -33.934 8.532 67.467 1.00 91.00 287 GLU A CA 1
ATOM 2303 C C . GLU A 1 287 ? -33.443 8.650 68.912 1.00 91.00 287 GLU A C 1
ATOM 2305 O O . GLU A 1 287 ? -34.251 8.845 69.819 1.00 91.00 287 GLU A O 1
ATOM 2310 N N . LYS A 1 288 ? -32.122 8.650 69.132 1.00 91.44 288 LYS A N 1
ATOM 2311 C CA . LYS A 1 288 ? -31.523 8.868 70.458 1.00 91.44 288 LYS A CA 1
ATOM 2312 C C . LYS A 1 288 ? -31.910 10.228 71.046 1.00 91.44 288 LYS A C 1
ATOM 2314 O O . LYS A 1 288 ? -32.177 10.343 72.242 1.00 91.44 288 LYS A O 1
ATOM 2319 N N . ARG A 1 289 ? -31.980 11.271 70.209 1.00 88.19 289 ARG A N 1
ATOM 2320 C CA . ARG A 1 289 ? -32.505 12.582 70.617 1.00 88.19 289 ARG A CA 1
ATOM 2321 C C . ARG A 1 289 ? -33.972 12.480 71.036 1.00 88.19 289 ARG A C 1
ATOM 2323 O O . ARG A 1 289 ? -34.313 12.987 72.102 1.00 88.19 289 ARG A O 1
ATOM 2330 N N . ARG A 1 290 ? -34.826 11.815 70.252 1.00 85.75 290 ARG A N 1
ATOM 2331 C CA . ARG A 1 290 ? -36.252 11.614 70.575 1.00 85.75 290 ARG A CA 1
ATOM 2332 C C . ARG A 1 290 ? -36.460 10.813 71.863 1.00 85.75 290 ARG A C 1
ATOM 2334 O O . ARG A 1 290 ? -37.266 11.224 72.695 1.00 85.75 290 ARG A O 1
ATOM 2341 N N . SER A 1 291 ? -35.730 9.716 72.062 1.00 83.50 291 SER A N 1
ATOM 2342 C CA . SER A 1 291 ? -35.849 8.881 73.264 1.00 83.50 291 SER A CA 1
ATOM 2343 C C . SER A 1 291 ? -35.394 9.620 74.525 1.00 83.50 291 SER A C 1
ATOM 2345 O O . SER A 1 291 ? -36.093 9.583 75.536 1.00 83.50 291 SER A O 1
ATOM 2347 N N . SER A 1 292 ? -34.298 10.386 74.448 1.00 83.25 292 SER A N 1
ATOM 2348 C CA . SER A 1 292 ? -33.834 11.237 75.552 1.00 83.25 292 SER A CA 1
ATOM 2349 C C . SER A 1 292 ? -34.846 12.331 75.921 1.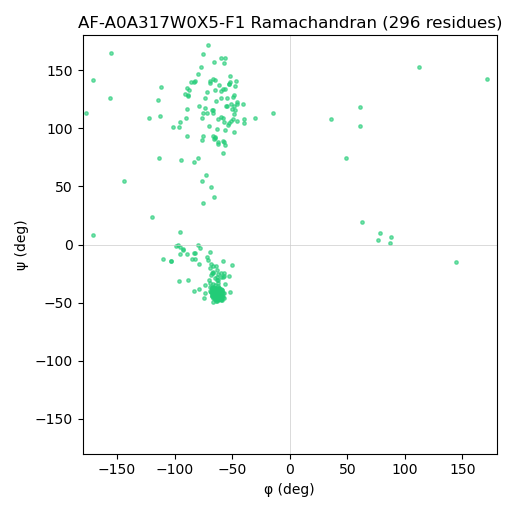00 83.25 292 SER A C 1
ATOM 2351 O O . SER A 1 292 ? -35.072 12.571 77.106 1.00 83.25 292 SER A O 1
ATOM 2353 N N . HIS A 1 293 ? -35.508 12.957 74.937 1.00 79.69 293 HIS A N 1
ATOM 2354 C CA . HIS A 1 293 ? -36.593 13.912 75.210 1.00 79.69 293 HIS A CA 1
ATOM 2355 C C . HIS A 1 293 ? -37.805 13.239 75.864 1.00 79.69 293 HIS A C 1
ATOM 2357 O O . HIS A 1 293 ? -38.421 13.833 76.744 1.00 79.69 293 HIS A O 1
ATOM 2363 N N . ARG A 1 294 ? -38.142 12.004 75.466 1.00 78.38 294 ARG A N 1
ATOM 2364 C CA . ARG A 1 294 ? -39.269 11.255 76.041 1.00 78.38 294 ARG A CA 1
ATOM 2365 C C . ARG A 1 294 ? -39.009 10.862 77.497 1.00 78.38 294 ARG A C 1
ATOM 2367 O O . ARG A 1 294 ? -39.875 11.091 78.326 1.00 78.38 294 ARG A O 1
ATOM 2374 N N . SER A 1 295 ? -37.808 10.369 77.805 1.00 75.62 295 SER A N 1
ATOM 2375 C CA . SER A 1 295 ? -37.403 9.984 79.167 1.00 75.62 295 SER A CA 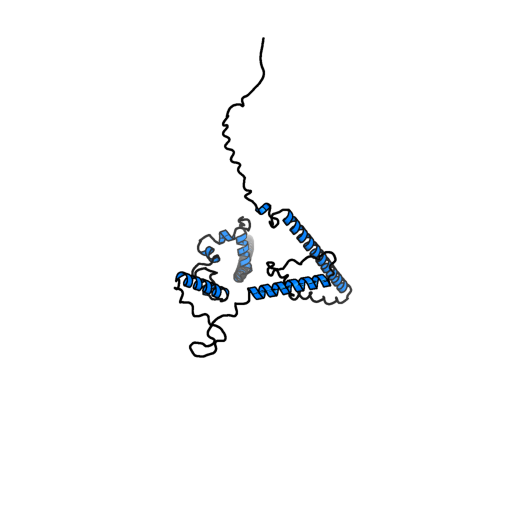1
ATOM 2376 C C . SER A 1 295 ? -37.302 11.159 80.143 1.00 75.62 295 SER A C 1
ATOM 2378 O O . SER A 1 295 ? -37.380 10.938 81.340 1.00 75.62 295 SER A O 1
ATOM 2380 N N . ARG A 1 296 ? -37.092 12.390 79.660 1.00 72.81 296 ARG A N 1
ATOM 2381 C CA . ARG A 1 296 ? -37.075 13.599 80.505 1.00 72.81 296 ARG A CA 1
ATOM 2382 C C . ARG A 1 296 ? -38.468 14.150 80.815 1.00 72.81 296 ARG A C 1
ATOM 2384 O O . ARG A 1 296 ? -38.581 15.066 81.621 1.00 72.81 296 ARG A O 1
ATOM 2391 N N . ARG A 1 297 ? -39.499 13.674 80.110 1.00 66.50 297 ARG A N 1
ATOM 2392 C CA . ARG A 1 297 ? -40.879 14.175 80.206 1.00 66.50 297 ARG A CA 1
ATOM 2393 C C . ARG A 1 297 ? -41.795 13.261 81.028 1.00 66.50 297 ARG A C 1
ATOM 2395 O O . ARG A 1 297 ? -42.900 13.677 81.356 1.00 66.50 297 ARG A O 1
ATOM 2402 N N . SER A 1 298 ? -41.342 12.038 81.287 1.00 52.88 298 SER A N 1
ATOM 2403 C CA . SER A 1 298 ? -41.883 11.051 82.228 1.00 52.88 298 SER A CA 1
ATOM 2404 C C . SER A 1 298 ? -41.171 11.168 83.564 1.00 52.88 298 SER A C 1
ATOM 2406 O O . SER A 1 298 ? -41.866 11.133 84.596 1.00 52.88 298 SER A O 1
#